Protein AF-A0A959RMY3-F1 (afdb_monomer)

Foldseek 3Di:
DDDDDDDDDDDDDDDDDDDDPPPPPPPPPDPFFFQWAAADAQWKKKKKKWKWWWWADPNKTKIKIKIWIKMWHFHDPPPFKTKIKIFTAKIWMWMDTPPDTATEILVCLPPDPPPPPDCDDPRSLVNQLRNLRHGDIWIFMAGGLQQTPDTGDQVVSLVSSLVRSPDDDDVSVVVSVLCCLCDDPQQVNVVSCVQRNHGPRGGDDAQDKDWDWDWHGHDQTWIKIKMKGFHDDDPQKTKIKIWIKTDGPDPPWRKIKIKTKMWMAGSNNRWGQKIWMKMWIWTADPNDIIIMIMIMMMHMDID

Solvent-accessible surface area (backbone atoms only — not comparable to full-atom values): 16600 Å² total; per-residue (Å²): 135,83,89,87,87,85,87,83,88,82,81,84,88,80,79,90,75,87,78,79,82,74,84,73,80,74,76,76,77,76,72,85,45,56,41,32,41,42,75,53,78,75,36,40,36,40,39,40,40,38,39,40,37,50,36,63,58,98,87,43,51,34,38,40,40,38,37,44,30,35,36,42,32,29,78,43,70,74,91,62,39,33,37,28,42,38,32,34,70,36,47,36,38,38,36,42,46,78,94,46,78,46,80,43,31,50,88,60,64,76,85,70,61,72,98,55,101,63,95,70,52,72,66,55,52,50,46,53,47,56,40,61,46,46,72,40,62,32,38,37,30,28,35,38,33,22,44,70,80,45,78,46,57,48,69,60,52,53,49,50,39,59,65,70,63,71,60,72,69,66,71,35,50,52,54,50,49,56,47,45,56,61,60,36,66,62,39,50,48,47,59,50,31,76,72,42,41,76,31,82,58,38,72,57,52,74,70,44,66,53,75,46,75,48,70,49,60,57,93,76,35,24,43,38,46,35,40,39,33,33,67,44,75,57,92,61,32,36,35,32,39,37,41,32,41,34,40,45,74,57,80,84,46,52,41,36,31,43,37,44,32,42,35,33,30,34,56,78,34,42,44,56,41,35,35,47,32,44,36,40,36,39,36,36,56,96,93,43,80,41,72,35,45,35,41,38,37,37,41,34,47,79,106

Nearest PDB structures (foldseek):
  1lsh-assembly1_A  TM=6.094E-01  e=1.035E-07  Ichthyomyzon unicuspis
  1uyn-assembly1_X  TM=4.242E-01  e=7.210E-04  Neisseria meningitidis
  3qq2-assembly2_B  TM=3.483E-01  e=1.740E-02  Bordetella pertussis
  8jto-assembly1_A  TM=2.587E-01  e=1.648E-02  Burkholderia pseudomallei

pLDDT: mean 82.56, std 18.84, range [30.33, 98.69]

Sequence (303 aa):
MKKVLYLFMFSGICAGLMSLESCQSSKKLTAPKILKFNFENGKVYEYEINQSMNQEIMGMQTKINASTFFSLEVVENDDSLKTMRVTYSRIKMKMDVSSMHLDLDTDNPKQNADKNDDDSSPTDKLSKIMSSIKGKQFMIKVNHEGKILALTGFDKISKSISDSMKLKGEEAQQMTEEFNQQFNGESTRFQLENVLNIYPNKVVKVGDSWERNFTSTGLIQGMYHLKYTVKKFDGDNVSISQVGIFNHNEDELGINGKITGDLVISMKSGLVISEDKDLTITMETGGQTFDIKGKVTINGKEL

Secondary structure (DSSP, 8-state):
--------------PPP---------------EEE---PPTT-EEEEEEEEEEEEEETTEEEEEEEEEEEEEEEEEE-SSEEEEEEEEEEEEEEEEETTEEEEEETTS----S-SSS-TT-HHHHHHHHHHHHTT-EEEEEEETT--EEEEESTHHHHHHHHHHH---SHHHHHHHHHHHHHSSHHHHHHHHHHHHTT--SEEE-TT-EEEEEEE--SSS-EEEEEEEEEEEEETTEEEEEEEEEEEES-GGG--EEEEEEEEEEETTTTEEEEEEEEEEEEEEETTEEEEEEEEEEEEEEE-

Structure (mmCIF, N/CA/C/O backbone):
data_AF-A0A959RMY3-F1
#
_entry.id   AF-A0A959RMY3-F1
#
loop_
_atom_site.group_PDB
_atom_site.id
_atom_site.type_symbol
_atom_site.label_atom_id
_atom_site.label_alt_id
_atom_site.label_comp_id
_atom_site.label_asym_id
_atom_site.label_entity_id
_atom_site.label_seq_id
_atom_site.pdbx_PDB_ins_code
_atom_site.Cartn_x
_atom_site.Cartn_y
_atom_site.Cartn_z
_atom_site.occupancy
_atom_site.B_iso_or_equiv
_atom_site.auth_seq_id
_atom_site.auth_comp_id
_atom_site.auth_asym_id
_atom_site.auth_atom_id
_atom_site.pdbx_PDB_model_num
ATOM 1 N N . MET A 1 1 ? -33.569 -17.433 66.443 1.00 34.38 1 MET A N 1
ATOM 2 C CA . MET A 1 1 ? -34.842 -17.187 67.160 1.00 34.38 1 MET A CA 1
ATOM 3 C C . MET A 1 1 ? -35.808 -16.455 66.235 1.00 34.38 1 MET A C 1
ATOM 5 O O . MET A 1 1 ? -35.375 -15.899 65.240 1.00 34.38 1 MET A O 1
ATOM 9 N N . LYS A 1 2 ? -37.098 -16.609 66.528 1.00 34.16 2 LYS A N 1
ATOM 10 C CA . LYS A 1 2 ? -38.303 -16.494 65.690 1.00 34.16 2 LYS A CA 1
ATOM 11 C C . LYS A 1 2 ? -38.488 -15.215 64.844 1.00 34.16 2 LYS A C 1
ATOM 13 O O . LYS A 1 2 ? -38.191 -14.113 65.282 1.00 34.16 2 LYS A O 1
ATOM 18 N N . LYS A 1 3 ? -39.104 -15.443 63.673 1.00 45.03 3 LYS A N 1
ATOM 19 C CA . LYS A 1 3 ? -39.877 -14.521 62.815 1.00 45.03 3 LYS A CA 1
ATOM 20 C C . LYS A 1 3 ? -40.844 -13.646 63.624 1.00 45.03 3 LYS A C 1
ATOM 22 O O . LYS A 1 3 ? -41.456 -14.218 64.517 1.00 45.03 3 LYS A O 1
ATOM 27 N N . VAL A 1 4 ? -41.121 -12.407 63.188 1.00 43.16 4 VAL A N 1
ATOM 28 C CA . VAL A 1 4 ? -42.490 -11.849 63.046 1.00 43.16 4 VAL A CA 1
ATOM 29 C C . VAL A 1 4 ? -42.503 -10.751 61.965 1.00 43.16 4 VAL A C 1
ATOM 31 O O . VAL A 1 4 ? -41.629 -9.895 61.908 1.00 43.16 4 VAL A O 1
ATOM 34 N N . LEU A 1 5 ? -43.523 -10.847 61.117 1.00 35.97 5 LEU A N 1
ATOM 35 C CA . LEU A 1 5 ? -43.985 -9.980 60.037 1.00 35.97 5 LEU A CA 1
ATOM 36 C C . LEU A 1 5 ? -45.010 -8.981 60.607 1.00 35.97 5 LEU A C 1
ATOM 38 O O . LEU A 1 5 ? -45.909 -9.441 61.303 1.00 35.97 5 LEU A O 1
ATOM 42 N N . TYR A 1 6 ? -44.960 -7.687 60.270 1.00 37.47 6 TYR A N 1
ATOM 43 C CA . TYR A 1 6 ? -46.167 -6.846 60.258 1.00 37.47 6 TYR A CA 1
ATOM 44 C C . TYR A 1 6 ? -46.126 -5.800 59.142 1.00 37.47 6 TYR A C 1
ATOM 46 O O . TYR A 1 6 ? -45.169 -5.051 58.970 1.00 37.47 6 TYR A O 1
ATOM 54 N N . LEU A 1 7 ? -47.217 -5.827 58.387 1.00 33.78 7 LEU A N 1
ATOM 55 C CA . LEU A 1 7 ? -47.636 -4.974 57.292 1.00 33.78 7 LEU A CA 1
ATOM 56 C C . LEU A 1 7 ? -48.433 -3.806 57.892 1.00 33.78 7 LEU A C 1
ATOM 58 O O . LEU A 1 7 ? -49.346 -4.080 58.663 1.00 33.78 7 LEU A O 1
ATOM 62 N N . PHE A 1 8 ? -48.168 -2.553 57.516 1.00 34.53 8 PHE A N 1
ATOM 63 C CA . PHE A 1 8 ? -49.220 -1.532 57.451 1.00 34.53 8 PHE A CA 1
ATOM 64 C C . PHE A 1 8 ? -48.911 -0.487 56.377 1.00 34.53 8 PHE A C 1
ATOM 66 O O . PHE A 1 8 ? -47.841 0.110 56.313 1.00 34.53 8 PHE A O 1
ATOM 73 N N . MET A 1 9 ? -49.908 -0.341 55.518 1.00 30.33 9 MET A N 1
ATOM 74 C CA . MET A 1 9 ? -50.092 0.625 54.451 1.00 30.33 9 MET A CA 1
ATOM 75 C C . MET A 1 9 ? -50.521 1.960 55.082 1.00 30.33 9 MET A C 1
ATOM 77 O O . MET A 1 9 ? -51.456 1.949 55.878 1.00 30.33 9 MET A O 1
ATOM 81 N N . PHE A 1 10 ? -49.910 3.092 54.722 1.00 33.53 10 PHE A N 1
ATOM 82 C CA . PHE A 1 10 ? -50.624 4.373 54.723 1.00 33.53 10 PHE A CA 1
ATOM 83 C C . PHE A 1 10 ? -50.041 5.345 53.700 1.00 33.53 10 PHE A C 1
ATOM 85 O O . PHE A 1 10 ? -48.835 5.425 53.476 1.00 33.53 10 PHE A O 1
ATOM 92 N N . SER A 1 11 ? -50.965 6.017 53.032 1.00 31.34 11 SER A N 1
ATOM 93 C CA . SER A 1 11 ? -50.778 6.841 51.856 1.00 31.34 11 SER A CA 1
ATOM 94 C C . SER A 1 11 ? -50.298 8.247 52.196 1.00 31.34 11 SER A C 1
ATOM 96 O O . SER A 1 11 ? -50.796 8.843 53.146 1.00 31.34 11 SER A O 1
ATOM 98 N N . GLY A 1 12 ? -49.526 8.817 51.273 1.00 31.59 12 GLY A N 1
ATOM 99 C CA . GLY A 1 12 ? -49.831 10.137 50.731 1.00 31.59 12 GLY A CA 1
ATOM 100 C C . GLY A 1 12 ? -49.242 11.349 51.449 1.00 31.59 12 GLY A C 1
ATOM 101 O O . GLY A 1 12 ? -49.385 11.530 52.649 1.00 31.59 12 GLY A O 1
ATOM 102 N N . ILE A 1 13 ? -48.743 12.250 50.600 1.00 35.09 13 ILE A N 1
ATOM 103 C CA . ILE A 1 13 ? -48.393 13.654 50.844 1.00 35.09 13 ILE A CA 1
ATOM 104 C C . ILE A 1 13 ? -46.942 13.863 51.298 1.00 35.09 13 ILE A C 1
ATOM 106 O O . ILE A 1 13 ? -46.648 14.076 52.468 1.00 35.09 13 ILE A O 1
ATOM 110 N N . CYS A 1 14 ? -46.036 13.919 50.317 1.00 33.66 14 CYS A N 1
ATOM 111 C CA . CYS A 1 14 ? -44.830 14.733 50.436 1.00 33.66 14 CYS A CA 1
ATOM 112 C C . CYS A 1 14 ? -44.737 15.687 49.246 1.00 33.66 14 CYS A C 1
ATOM 114 O O . CYS A 1 14 ? -44.862 15.298 48.086 1.00 33.66 14 CYS A O 1
ATOM 116 N N . ALA A 1 15 ? -44.594 16.954 49.615 1.00 37.25 15 ALA A N 1
ATOM 117 C CA . ALA A 1 15 ? -44.587 18.143 48.794 1.00 37.25 15 ALA A CA 1
ATOM 118 C C . ALA A 1 15 ? -43.443 18.180 47.770 1.00 37.25 15 ALA A C 1
ATOM 120 O O . ALA A 1 15 ? -42.422 17.507 47.912 1.00 37.25 15 ALA A O 1
ATOM 121 N N . GLY A 1 16 ? -43.652 19.006 46.743 1.00 40.66 16 GLY A N 1
ATOM 122 C CA . GLY A 1 16 ? -42.761 19.198 45.608 1.00 40.66 16 GLY A CA 1
ATOM 123 C C . GLY A 1 16 ? -41.314 19.487 45.998 1.00 40.66 16 GLY A C 1
ATOM 124 O O . GLY A 1 16 ? -41.015 20.455 46.694 1.00 40.66 16 GLY A O 1
ATOM 125 N N . LEU A 1 17 ? -40.422 18.656 45.467 1.00 39.47 17 LEU A N 1
ATOM 126 C CA . LEU A 1 17 ? -38.997 18.916 45.341 1.00 39.47 17 LEU A CA 1
ATOM 127 C C . LEU A 1 17 ? -38.741 19.370 43.903 1.00 39.47 17 LEU A C 1
ATOM 129 O O . LEU A 1 17 ? -38.972 18.626 42.953 1.00 39.47 17 LEU A O 1
ATOM 133 N N . MET A 1 18 ? -38.288 20.615 43.765 1.00 45.47 18 MET A N 1
ATOM 134 C CA . MET A 1 18 ? -37.748 21.166 42.527 1.00 45.47 18 MET A CA 1
ATOM 135 C C . MET A 1 18 ? -36.548 20.319 42.084 1.00 45.47 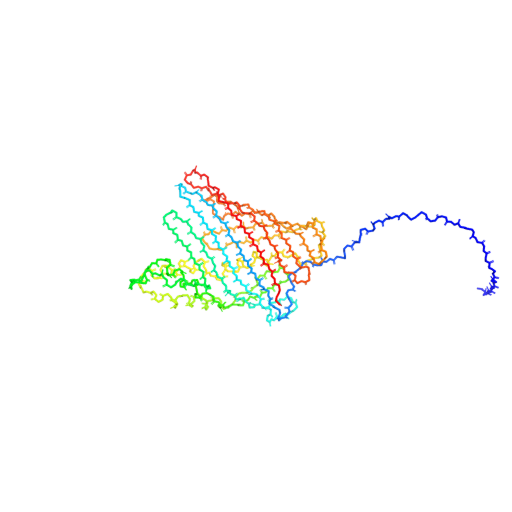18 MET A C 1
ATOM 137 O O . MET A 1 18 ? -35.494 20.352 42.718 1.00 45.47 18 MET A O 1
ATOM 141 N N . SER A 1 19 ? -36.693 19.561 41.000 1.00 36.62 19 SER A N 1
ATOM 142 C CA . SER A 1 19 ? -35.566 18.945 40.306 1.00 36.62 19 SER A CA 1
ATOM 143 C C . SER A 1 19 ? -34.946 19.975 39.364 1.00 36.62 19 SER A C 1
ATOM 145 O O . SER A 1 19 ? -35.495 20.283 38.309 1.00 36.62 19 SER A O 1
ATOM 147 N N . LEU A 1 20 ? -33.793 20.513 39.761 1.00 38.81 20 LEU A N 1
ATOM 148 C CA . LEU A 1 20 ? -32.849 21.135 38.838 1.00 38.81 20 LEU A CA 1
ATOM 149 C C . LEU A 1 20 ? -32.335 20.037 37.898 1.00 38.81 20 LEU A C 1
ATOM 151 O O . LEU A 1 20 ? -31.544 19.185 38.305 1.00 38.81 20 LEU A O 1
ATOM 155 N N . GLU A 1 21 ? -32.795 20.045 36.650 1.00 40.06 21 GLU A N 1
ATOM 156 C CA . GLU A 1 21 ? -32.199 19.253 35.576 1.00 40.06 21 GLU A CA 1
ATOM 157 C C . GLU A 1 21 ? -30.810 19.818 35.259 1.00 40.06 21 GLU A C 1
ATOM 159 O O . GLU A 1 21 ? -30.619 20.708 34.432 1.00 40.06 21 GLU A O 1
ATOM 164 N N . SER A 1 22 ? -29.807 19.302 35.967 1.00 38.00 22 SER A N 1
ATOM 165 C CA . SER A 1 22 ? -28.417 19.404 35.548 1.00 38.00 22 SER A CA 1
ATOM 166 C C . SER A 1 22 ? -28.237 18.513 34.321 1.00 38.00 22 SER A C 1
ATOM 168 O O . SER A 1 22 ? -28.113 17.292 34.431 1.00 38.00 22 SER A O 1
ATOM 170 N N . CYS A 1 23 ? -28.243 19.131 33.140 1.00 40.91 23 CYS A N 1
ATOM 171 C CA . CYS A 1 23 ? -27.789 18.533 31.889 1.00 40.91 23 CYS A CA 1
ATOM 172 C C . CYS A 1 23 ? -26.294 18.184 31.993 1.00 40.91 23 CYS A C 1
ATOM 174 O O . CYS A 1 23 ? -25.425 18.886 31.476 1.00 40.91 23 CYS A O 1
ATOM 176 N N . GLN A 1 24 ? -25.967 17.069 32.646 1.00 42.66 24 GLN A N 1
ATOM 177 C CA . GLN A 1 24 ? -24.708 16.386 32.397 1.00 42.66 24 GLN A CA 1
ATOM 178 C C . GLN A 1 24 ? -24.822 15.706 31.035 1.00 42.66 24 GLN A C 1
ATOM 180 O O . GLN A 1 24 ? -25.385 14.621 30.898 1.00 42.66 24 GLN A O 1
ATOM 185 N N . SER A 1 25 ? -24.271 16.367 30.015 1.00 42.91 25 SER A N 1
ATOM 186 C CA . SER A 1 25 ? -23.884 15.745 28.750 1.00 42.91 25 SER A CA 1
ATOM 187 C C . SER A 1 25 ? -22.966 14.559 29.061 1.00 42.91 25 SER A C 1
ATOM 189 O O . SER A 1 25 ? -21.743 14.697 29.158 1.00 42.91 25 SER A O 1
ATOM 191 N N . SER A 1 26 ? -23.556 13.380 29.237 1.00 40.06 26 SER A N 1
ATOM 192 C CA . SER A 1 26 ? -22.831 12.124 29.294 1.00 40.06 26 SER A CA 1
ATOM 193 C C . SER A 1 26 ? -22.155 11.932 27.939 1.00 40.06 26 SER A C 1
ATOM 195 O O . SER A 1 26 ? -22.785 11.596 26.938 1.00 40.06 26 SER A O 1
ATOM 197 N N . LYS A 1 27 ? -20.839 12.175 27.884 1.00 47.12 27 LYS A N 1
ATOM 198 C CA . LYS A 1 27 ? -19.998 11.617 26.824 1.00 47.12 27 LYS A CA 1
ATOM 199 C C . LYS A 1 27 ? -20.239 10.111 26.866 1.00 47.12 27 LYS A C 1
ATOM 201 O O . LYS A 1 27 ? -19.733 9.450 27.771 1.00 47.12 27 LYS A O 1
ATOM 206 N N . LYS A 1 28 ? -21.055 9.580 25.946 1.00 46.75 28 LYS A N 1
ATOM 207 C CA . LYS A 1 28 ? -21.181 8.135 25.726 1.00 46.75 28 LYS A CA 1
ATOM 208 C C . LYS A 1 28 ? -19.758 7.597 25.635 1.00 46.75 28 LYS A C 1
ATOM 210 O O . LYS A 1 28 ? -19.040 7.945 24.700 1.00 46.75 28 LYS A O 1
ATOM 215 N N . LEU A 1 29 ? -19.339 6.806 26.623 1.00 47.16 29 LEU A N 1
ATOM 216 C CA . LEU A 1 29 ? -18.118 6.030 26.493 1.00 47.16 29 LEU A CA 1
ATOM 217 C C . LEU A 1 29 ? -18.325 5.130 25.279 1.00 47.16 29 LEU A C 1
ATOM 219 O O . LEU A 1 29 ? -19.169 4.234 25.299 1.00 47.16 29 LEU A O 1
ATOM 223 N N . THR A 1 30 ? -17.599 5.414 24.204 1.00 56.72 30 THR A N 1
ATOM 224 C CA . THR A 1 30 ? -17.528 4.532 23.048 1.00 56.72 30 THR A CA 1
ATOM 225 C C . THR A 1 30 ? -17.056 3.179 23.566 1.00 56.72 30 THR A C 1
ATOM 227 O O . THR A 1 30 ? -16.007 3.102 24.210 1.00 56.72 30 THR A O 1
ATOM 230 N N . ALA A 1 31 ? -17.859 2.130 23.363 1.00 59.91 31 ALA A N 1
ATOM 231 C CA . ALA A 1 31 ? -17.493 0.780 23.773 1.00 59.91 31 ALA A CA 1
ATOM 232 C C . ALA A 1 31 ? -16.087 0.442 23.238 1.00 59.91 31 ALA A C 1
ATOM 234 O O . ALA A 1 31 ? -15.748 0.889 22.139 1.00 59.91 31 ALA A O 1
ATOM 235 N N . PRO A 1 32 ? -15.259 -0.307 23.984 1.00 65.19 32 PRO A N 1
ATOM 236 C CA . PRO A 1 32 ? -13.942 -0.711 23.507 1.00 65.19 32 PRO A CA 1
ATOM 237 C C . PRO A 1 32 ? -14.077 -1.447 22.167 1.00 65.19 32 PRO A C 1
ATOM 239 O O . PRO A 1 32 ? -14.679 -2.517 22.106 1.00 65.19 32 PRO A O 1
ATOM 242 N N . LYS A 1 33 ? -13.540 -0.862 21.088 1.00 81.12 33 LYS A N 1
ATOM 243 C CA . LYS A 1 33 ? -13.573 -1.445 19.741 1.00 81.12 33 LYS A CA 1
ATOM 244 C C . LYS A 1 33 ? -12.190 -1.999 19.394 1.00 81.12 33 LYS A C 1
ATOM 246 O O . LYS A 1 33 ? -11.183 -1.300 19.519 1.00 81.12 33 LYS A O 1
ATOM 251 N N . ILE A 1 34 ? -12.144 -3.267 18.988 1.00 93.00 34 ILE A N 1
ATOM 252 C CA . ILE A 1 34 ? -10.931 -3.897 18.459 1.00 93.00 34 ILE A CA 1
ATOM 253 C C . ILE A 1 34 ? -10.628 -3.321 17.076 1.00 93.00 34 ILE A C 1
ATOM 255 O O . ILE A 1 34 ? -11.509 -3.274 16.222 1.00 93.00 34 ILE A O 1
ATOM 259 N N . LEU A 1 35 ? -9.392 -2.877 16.861 1.00 96.50 35 LEU A N 1
ATOM 260 C CA . LEU A 1 35 ? -8.917 -2.441 15.554 1.00 96.50 35 LEU A CA 1
ATOM 261 C C . LEU A 1 35 ? -8.091 -3.569 14.932 1.00 96.50 35 LEU A C 1
ATOM 263 O O . LEU A 1 35 ? -6.984 -3.862 15.391 1.00 96.50 35 LEU A O 1
ATOM 267 N N . LYS A 1 36 ? -8.656 -4.220 13.914 1.00 95.88 36 LYS A N 1
ATOM 268 C CA . LYS A 1 36 ? -8.057 -5.357 13.206 1.00 95.88 36 LYS A CA 1
ATOM 269 C C . LYS A 1 36 ? -8.497 -5.393 11.744 1.00 95.88 36 LYS A C 1
ATOM 271 O O . LYS A 1 36 ? -9.556 -4.869 11.407 1.00 95.88 36 LYS A O 1
ATOM 276 N N . PHE A 1 37 ? -7.723 -6.087 10.920 1.00 96.38 37 PHE A N 1
ATOM 277 C CA . PHE A 1 37 ? -8.136 -6.495 9.586 1.00 96.38 37 PHE A CA 1
ATOM 278 C C . PHE A 1 37 ? -9.263 -7.538 9.687 1.00 96.38 37 PHE A C 1
ATOM 280 O O . PHE A 1 37 ? -9.101 -8.577 10.343 1.00 96.38 37 PHE A O 1
ATOM 287 N N . ASN A 1 38 ? -10.423 -7.254 9.083 1.00 94.62 38 ASN A N 1
ATOM 288 C CA . ASN A 1 38 ? -11.646 -8.033 9.296 1.00 94.62 38 ASN A CA 1
ATOM 289 C C . ASN A 1 38 ? -12.569 -8.109 8.065 1.00 94.62 38 ASN A C 1
ATOM 291 O O . ASN A 1 38 ? -13.789 -8.048 8.206 1.00 94.62 38 ASN A O 1
ATOM 295 N N . PHE A 1 39 ? -12.003 -8.232 6.863 1.00 95.50 39 PHE A N 1
ATOM 296 C CA . PHE A 1 39 ? -12.805 -8.383 5.646 1.00 95.50 39 PHE A CA 1
ATOM 297 C C . PHE A 1 39 ? -13.729 -9.601 5.731 1.00 95.50 39 PHE A C 1
ATOM 299 O O . PHE A 1 39 ? -13.329 -10.670 6.201 1.00 95.50 39 PHE A O 1
ATOM 306 N N . GLU A 1 40 ? -14.977 -9.424 5.307 1.00 93.56 40 GLU A N 1
ATOM 307 C CA . GLU A 1 40 ? -16.022 -10.439 5.419 1.00 93.56 40 GLU A CA 1
ATOM 308 C C . GLU A 1 40 ? -15.906 -11.474 4.287 1.00 93.56 40 GLU A C 1
ATOM 310 O O . GLU A 1 40 ? -15.525 -11.151 3.162 1.00 93.56 40 GLU A O 1
ATOM 315 N N . ASN A 1 41 ? -16.229 -12.738 4.581 1.00 93.56 41 ASN A N 1
ATOM 316 C CA . ASN A 1 41 ? -16.118 -13.822 3.605 1.00 93.56 41 ASN A CA 1
ATOM 317 C C . ASN A 1 41 ? -17.031 -13.584 2.390 1.00 93.56 41 ASN A C 1
ATOM 319 O O . ASN A 1 41 ? -18.193 -13.212 2.555 1.00 93.56 41 ASN A O 1
ATOM 323 N N . GLY A 1 42 ? -16.517 -13.813 1.181 1.00 94.25 42 GLY A N 1
ATOM 324 C CA . GLY A 1 42 ? -17.243 -13.592 -0.071 1.00 94.25 42 GLY A CA 1
ATOM 325 C C . GLY A 1 42 ? -17.469 -12.122 -0.442 1.00 94.25 42 GLY A C 1
ATOM 326 O O . GLY A 1 42 ? -18.058 -11.859 -1.488 1.00 94.25 42 GLY A O 1
ATOM 327 N N . LYS A 1 43 ? -17.021 -11.159 0.378 1.00 96.69 43 LYS A N 1
ATOM 328 C CA . LYS A 1 43 ? -17.074 -9.735 0.027 1.00 96.69 43 LYS A CA 1
ATOM 329 C C . LYS A 1 43 ? -15.882 -9.319 -0.821 1.00 96.69 43 LYS A C 1
ATOM 331 O O . LYS A 1 43 ? -14.800 -9.907 -0.745 1.00 96.69 43 LYS A O 1
ATOM 336 N N . VAL A 1 44 ? -16.113 -8.273 -1.611 1.00 98.06 44 VAL A N 1
ATOM 337 C CA . VAL A 1 44 ? -15.117 -7.639 -2.470 1.00 98.06 44 VAL A CA 1
ATOM 338 C C . VAL A 1 44 ? -14.882 -6.218 -1.982 1.00 98.06 44 VAL A C 1
ATOM 340 O O . VAL A 1 44 ? -15.824 -5.467 -1.737 1.00 98.06 44 VAL A O 1
ATOM 343 N N . TYR A 1 45 ? -13.614 -5.853 -1.864 1.00 98.19 45 TYR A N 1
ATOM 344 C CA . TYR A 1 45 ? -13.172 -4.525 -1.467 1.00 98.19 45 TYR A CA 1
ATOM 345 C C . TYR A 1 45 ? -12.327 -3.943 -2.591 1.00 98.19 45 TYR A C 1
ATOM 347 O O . TYR A 1 45 ? -11.346 -4.557 -3.006 1.00 98.19 45 TYR A O 1
ATOM 355 N N . GLU A 1 46 ? -12.707 -2.778 -3.100 1.00 98.12 46 GLU A N 1
ATOM 356 C CA . GLU A 1 46 ? -11.953 -2.066 -4.128 1.00 98.12 46 GLU A CA 1
ATOM 357 C C . GLU A 1 46 ? -11.101 -0.974 -3.501 1.00 98.12 46 GLU A C 1
ATOM 359 O O . GLU A 1 46 ? -11.548 -0.260 -2.601 1.00 98.12 46 GLU A O 1
ATOM 364 N N . TYR A 1 47 ? -9.893 -0.832 -4.030 1.00 98.19 47 TYR A N 1
ATOM 365 C CA . TYR A 1 47 ? -8.941 0.200 -3.675 1.00 98.19 47 TYR A CA 1
ATOM 366 C C . TYR A 1 47 ? -8.540 0.992 -4.913 1.00 98.19 47 TYR A C 1
ATOM 368 O O . TYR A 1 47 ? -8.226 0.425 -5.960 1.00 98.19 47 TYR A O 1
ATOM 376 N N . GLU A 1 48 ? -8.501 2.307 -4.754 1.00 98.00 48 GLU A N 1
ATOM 377 C CA . GLU A 1 48 ? -7.862 3.249 -5.661 1.00 98.00 48 GLU A CA 1
ATOM 378 C C . GLU A 1 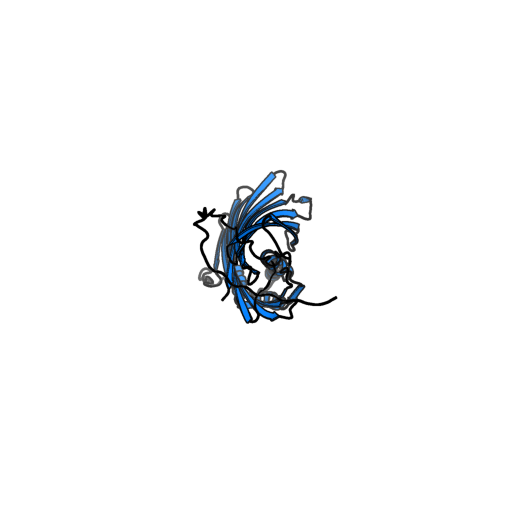48 ? -6.708 3.914 -4.915 1.00 98.00 48 GLU A C 1
ATOM 380 O O . GLU A 1 48 ? -6.920 4.562 -3.891 1.00 98.00 48 GLU A O 1
ATOM 385 N N . ILE A 1 49 ? -5.492 3.767 -5.432 1.00 97.56 49 ILE A N 1
ATOM 386 C CA . ILE A 1 49 ? -4.308 4.462 -4.928 1.00 97.56 49 ILE A CA 1
ATOM 387 C C . ILE A 1 49 ? -3.904 5.493 -5.968 1.00 97.56 49 ILE A C 1
ATOM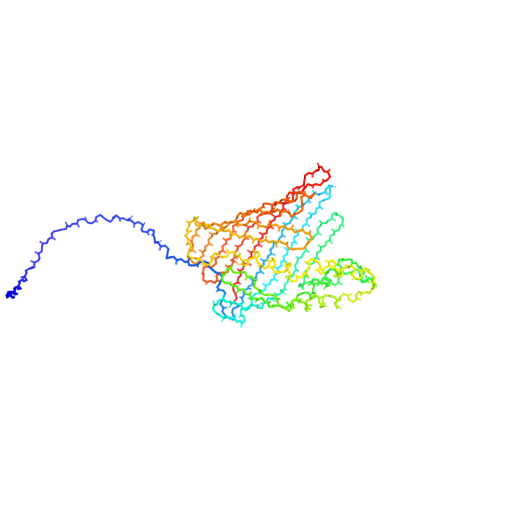 389 O O . ILE A 1 49 ? -3.549 5.123 -7.083 1.00 97.56 49 ILE A O 1
ATOM 393 N N . ASN A 1 50 ? -3.911 6.767 -5.593 1.00 97.69 50 ASN A N 1
ATOM 394 C CA . ASN A 1 50 ? -3.373 7.853 -6.398 1.00 97.69 50 ASN A CA 1
ATOM 395 C C . ASN A 1 50 ? -2.040 8.311 -5.822 1.00 97.69 50 ASN A C 1
ATOM 397 O O . ASN A 1 50 ? -1.890 8.467 -4.614 1.00 97.69 50 ASN A O 1
ATOM 401 N N . GLN A 1 51 ? -1.078 8.563 -6.695 1.00 96.06 51 GLN A N 1
ATOM 402 C CA . GLN A 1 51 ? 0.248 9.048 -6.350 1.00 96.06 51 GLN A CA 1
ATOM 403 C C . GLN A 1 51 ? 0.584 10.223 -7.259 1.00 96.06 51 GLN A C 1
ATOM 405 O O . GLN A 1 51 ? 0.389 10.151 -8.471 1.00 96.06 51 GLN A O 1
ATOM 410 N N . SER A 1 52 ? 1.094 11.302 -6.681 1.00 96.06 52 SER A N 1
ATOM 411 C CA . SER A 1 52 ? 1.620 12.454 -7.404 1.00 96.06 52 SER A CA 1
ATOM 412 C C . SER A 1 52 ? 3.011 12.760 -6.879 1.00 96.06 52 SER A C 1
ATOM 414 O O . SER A 1 52 ? 3.216 12.793 -5.669 1.00 96.06 52 SER A O 1
ATOM 416 N N . MET A 1 53 ? 3.964 12.981 -7.770 1.00 93.81 53 MET A N 1
ATOM 417 C CA . MET A 1 53 ? 5.336 13.324 -7.429 1.00 93.81 53 MET A CA 1
ATOM 418 C C . MET A 1 53 ? 5.811 14.426 -8.363 1.00 93.81 53 MET A C 1
ATOM 420 O O . MET A 1 53 ? 5.626 14.337 -9.577 1.00 93.81 53 MET A O 1
ATOM 424 N N . ASN A 1 54 ? 6.429 15.453 -7.789 1.00 87.31 54 ASN A N 1
ATOM 425 C CA . ASN A 1 54 ? 7.159 16.464 -8.543 1.00 87.31 54 ASN A CA 1
ATOM 426 C C . ASN A 1 54 ? 8.587 16.493 -8.004 1.00 87.31 54 ASN A C 1
ATOM 428 O O . ASN A 1 54 ? 8.788 16.608 -6.793 1.00 87.31 54 ASN A O 1
ATOM 432 N N . GLN A 1 55 ? 9.563 16.393 -8.897 1.00 86.12 55 GLN A N 1
ATOM 433 C CA . GLN A 1 55 ? 10.976 16.467 -8.549 1.00 86.12 55 GLN A CA 1
ATOM 434 C C . GLN A 1 55 ? 11.736 17.308 -9.568 1.00 86.12 55 GLN A C 1
ATOM 436 O O . GLN A 1 55 ? 11.383 17.344 -10.747 1.00 86.12 55 GLN A O 1
ATOM 441 N N . GLU A 1 56 ? 12.797 17.955 -9.103 1.00 83.62 56 GLU A N 1
ATOM 442 C CA . GLU A 1 56 ? 13.777 18.632 -9.941 1.00 83.62 56 GLU A CA 1
ATOM 443 C C . GLU A 1 56 ? 15.160 18.129 -9.538 1.00 83.62 56 GLU A C 1
ATOM 445 O O . GLU A 1 56 ? 15.608 18.349 -8.415 1.00 83.62 56 GLU A O 1
ATOM 450 N N . ILE A 1 57 ? 15.816 17.407 -10.443 1.00 81.81 57 ILE A N 1
ATOM 451 C CA . ILE A 1 57 ? 17.151 16.847 -10.217 1.00 81.81 57 ILE A CA 1
ATOM 452 C C . ILE A 1 57 ? 18.037 17.351 -11.350 1.00 81.81 57 ILE A C 1
ATOM 454 O O . ILE A 1 57 ? 17.715 17.157 -12.519 1.00 81.81 57 ILE A O 1
ATOM 458 N N . MET A 1 58 ? 19.132 18.041 -11.014 1.00 81.25 58 MET A N 1
ATOM 459 C CA . MET A 1 58 ? 20.077 18.618 -11.988 1.00 81.25 58 MET A CA 1
ATOM 460 C C . MET A 1 58 ? 19.406 19.484 -13.082 1.00 81.25 58 MET A C 1
ATOM 462 O O . MET A 1 58 ? 19.793 19.439 -14.247 1.00 81.25 58 MET A O 1
ATOM 466 N N . GLY A 1 59 ? 18.371 20.256 -12.721 1.00 80.88 59 GLY A N 1
ATOM 467 C CA . GLY A 1 59 ? 17.609 21.107 -13.649 1.00 80.88 59 GLY A CA 1
ATOM 468 C C . GLY A 1 59 ? 16.598 20.361 -14.531 1.00 80.88 59 GLY A C 1
ATOM 469 O O . GLY A 1 59 ? 15.900 20.986 -15.329 1.00 80.88 59 GLY A O 1
ATOM 470 N N . MET A 1 60 ? 16.482 19.037 -14.387 1.00 85.06 60 MET A N 1
ATOM 471 C CA . MET A 1 60 ? 15.463 18.237 -15.057 1.00 85.06 60 MET A CA 1
ATOM 472 C C . MET A 1 60 ? 14.222 18.129 -14.172 1.00 85.06 60 MET A C 1
ATOM 474 O O . MET A 1 60 ? 14.234 17.458 -13.138 1.00 85.06 60 MET A O 1
ATOM 478 N N . GLN A 1 61 ? 13.136 18.778 -14.592 1.00 86.44 61 GLN A N 1
ATOM 479 C CA . GLN A 1 61 ? 11.840 18.633 -13.936 1.00 86.44 61 GLN A CA 1
ATOM 480 C C . GLN A 1 61 ? 11.161 17.340 -14.380 1.00 86.44 61 GLN A C 1
ATOM 482 O O . GLN A 1 61 ? 11.059 17.042 -15.572 1.00 86.44 61 GLN A O 1
ATOM 487 N N . THR A 1 62 ? 10.692 16.576 -13.398 1.00 90.06 62 THR A N 1
ATOM 488 C CA . THR A 1 62 ? 9.905 15.363 -13.597 1.00 90.06 62 THR A CA 1
ATOM 489 C C . THR A 1 62 ? 8.616 15.458 -12.798 1.00 90.06 62 THR A C 1
ATOM 491 O O . THR A 1 62 ? 8.638 15.670 -11.583 1.00 90.06 62 THR A O 1
ATOM 494 N N . LYS A 1 63 ? 7.489 15.259 -13.478 1.00 92.25 63 LYS A N 1
ATOM 495 C CA . LYS A 1 63 ? 6.166 15.171 -12.865 1.00 92.25 63 LYS A CA 1
ATOM 496 C C . LYS A 1 63 ? 5.560 13.812 -13.159 1.00 92.25 63 LYS A C 1
ATOM 498 O O . LYS A 1 63 ? 5.444 13.423 -14.314 1.00 92.25 63 LYS A O 1
ATOM 503 N N . ILE A 1 64 ? 5.142 13.105 -12.116 1.00 93.00 64 ILE A N 1
ATOM 504 C CA . ILE A 1 64 ? 4.547 11.771 -12.215 1.00 93.00 64 ILE A CA 1
ATOM 505 C C . ILE A 1 64 ? 3.199 11.801 -11.507 1.00 93.00 64 ILE A C 1
ATOM 507 O O . ILE A 1 64 ? 3.099 12.243 -10.367 1.00 93.00 64 ILE A O 1
ATOM 511 N N . ASN A 1 65 ? 2.155 11.330 -12.179 1.00 96.00 65 ASN A N 1
ATOM 512 C CA . ASN A 1 65 ? 0.852 11.064 -11.587 1.00 96.00 65 ASN A CA 1
ATOM 513 C C . ASN A 1 65 ? 0.447 9.641 -11.955 1.00 96.00 65 ASN A C 1
ATOM 515 O O . ASN A 1 65 ? 0.281 9.343 -13.135 1.00 96.00 65 ASN A O 1
ATOM 519 N N . ALA A 1 66 ? 0.286 8.775 -10.965 1.00 95.06 66 ALA A N 1
ATOM 520 C CA . ALA A 1 66 ? -0.097 7.386 -11.162 1.00 95.06 66 ALA A CA 1
ATOM 521 C C . ALA A 1 66 ? -1.361 7.065 -10.363 1.00 95.06 66 ALA A C 1
ATOM 523 O O . ALA A 1 66 ? -1.528 7.542 -9.242 1.00 95.06 66 ALA A O 1
ATOM 524 N N . SER A 1 67 ? -2.237 6.248 -10.938 1.00 96.62 67 SER A N 1
ATOM 525 C CA . SER A 1 67 ? -3.419 5.716 -10.265 1.00 96.62 67 SER A CA 1
ATOM 526 C C . SER A 1 67 ? -3.485 4.211 -10.485 1.00 96.62 67 SER A C 1
ATOM 528 O O . SER A 1 67 ? -3.526 3.758 -11.630 1.00 96.62 67 SER A O 1
ATOM 530 N N . THR A 1 68 ? -3.546 3.441 -9.406 1.00 95.38 68 THR A N 1
ATOM 531 C CA . THR A 1 68 ? -3.679 1.981 -9.454 1.00 95.38 68 THR A CA 1
ATOM 532 C C . THR A 1 68 ? -4.983 1.568 -8.800 1.00 95.38 68 THR A C 1
ATOM 534 O O . THR A 1 68 ? -5.273 1.963 -7.672 1.00 95.38 68 THR A O 1
ATOM 537 N N . PHE A 1 69 ? -5.748 0.743 -9.507 1.00 97.31 69 PHE A N 1
ATOM 538 C CA . PHE A 1 69 ? -7.020 0.204 -9.058 1.00 97.31 69 PHE A CA 1
ATOM 539 C C . PHE A 1 69 ? -6.897 -1.310 -8.921 1.00 97.31 69 PHE A C 1
ATOM 541 O O . PHE A 1 69 ? -6.477 -2.001 -9.858 1.00 97.31 69 PHE A O 1
ATOM 548 N N . PHE A 1 70 ? -7.266 -1.833 -7.758 1.00 96.88 70 PHE A N 1
ATOM 549 C CA . PHE A 1 70 ? -7.302 -3.270 -7.520 1.00 96.88 70 PHE A CA 1
ATOM 550 C C . PHE A 1 70 ? -8.455 -3.652 -6.600 1.00 96.88 70 PHE A C 1
ATOM 552 O O . PHE A 1 70 ? -8.967 -2.831 -5.839 1.00 96.88 70 PHE A O 1
ATOM 559 N N . SER A 1 71 ? -8.860 -4.914 -6.673 1.00 98.00 71 SER A N 1
ATOM 560 C CA . SER A 1 71 ? -9.863 -5.493 -5.788 1.00 98.00 71 SER A CA 1
ATOM 561 C C . SER A 1 71 ? -9.290 -6.640 -4.967 1.00 98.00 71 SER A C 1
ATOM 563 O O . SER A 1 71 ? -8.369 -7.339 -5.396 1.00 98.00 71 SER A O 1
ATOM 565 N N . LEU A 1 72 ? -9.850 -6.809 -3.774 1.00 98.00 72 LEU A N 1
ATOM 566 C CA . LEU A 1 72 ? -9.566 -7.875 -2.826 1.00 98.00 72 LEU A CA 1
ATOM 567 C C . LEU A 1 72 ? -10.866 -8.629 -2.556 1.00 98.00 72 LEU A C 1
ATOM 569 O O . LEU A 1 72 ? -11.796 -8.071 -1.978 1.00 98.00 72 LEU A O 1
ATOM 573 N N . GLU A 1 73 ? -10.933 -9.888 -2.966 1.00 98.12 73 GLU A N 1
ATOM 574 C CA . GLU A 1 73 ? -12.065 -10.778 -2.693 1.00 98.12 73 GLU A CA 1
ATOM 575 C C . GLU A 1 73 ? -11.659 -11.812 -1.645 1.00 98.12 73 GLU A C 1
ATOM 577 O O . GLU A 1 73 ? -10.667 -12.520 -1.832 1.00 98.12 73 GLU A O 1
ATOM 582 N N . VAL A 1 74 ? -12.423 -11.932 -0.558 1.00 97.06 74 VAL A N 1
ATOM 583 C CA . VAL A 1 74 ? -12.184 -12.972 0.454 1.00 97.06 74 VAL A CA 1
ATOM 584 C C . VAL A 1 74 ? -12.742 -14.298 -0.048 1.00 97.06 74 VAL A C 1
ATOM 586 O O . VAL A 1 74 ? -13.958 -14.475 -0.109 1.00 97.06 74 VAL A O 1
ATOM 589 N N . VAL A 1 75 ? -11.854 -15.231 -0.394 1.00 97.00 75 VAL A N 1
ATOM 590 C CA . VAL A 1 75 ? -12.241 -16.547 -0.933 1.00 97.00 75 VAL A CA 1
ATOM 591 C C . VAL A 1 75 ? -12.296 -17.635 0.136 1.00 97.00 75 VAL A C 1
ATOM 593 O O . VAL A 1 75 ? -12.962 -18.649 -0.050 1.00 97.00 75 VAL A O 1
ATOM 596 N N . GLU A 1 76 ? -11.575 -17.442 1.239 1.00 94.25 76 GLU A N 1
ATOM 597 C CA . GLU A 1 76 ? -11.512 -18.372 2.361 1.00 94.25 76 GLU A CA 1
ATOM 598 C C . GLU A 1 76 ? -11.198 -17.602 3.646 1.00 94.25 76 GLU A C 1
ATOM 600 O O . GLU A 1 76 ? -10.442 -16.624 3.636 1.00 94.25 76 GLU A O 1
ATOM 605 N N . ASN A 1 77 ? -11.752 -18.068 4.762 1.00 90.25 77 ASN A N 1
ATOM 606 C CA . ASN A 1 77 ? -11.546 -17.494 6.082 1.00 90.25 77 ASN A CA 1
ATOM 607 C C . ASN A 1 77 ? -11.406 -18.627 7.108 1.00 90.25 77 ASN A C 1
ATOM 609 O O . ASN A 1 77 ? -12.386 -19.318 7.375 1.00 90.25 77 ASN A O 1
ATOM 613 N N . ASP A 1 78 ? -10.213 -18.799 7.681 1.00 83.88 78 ASP A N 1
ATOM 614 C CA . ASP A 1 78 ? -9.909 -19.833 8.688 1.00 83.88 78 ASP A CA 1
ATOM 615 C C . ASP A 1 78 ? -9.913 -19.284 10.132 1.00 83.88 78 ASP A C 1
ATOM 617 O O . ASP A 1 78 ? -9.173 -19.736 11.003 1.00 83.88 78 ASP A O 1
ATOM 621 N N . ASP A 1 79 ? -10.765 -18.283 10.381 1.00 76.50 79 ASP A N 1
ATOM 622 C CA . ASP A 1 79 ? -10.834 -17.417 11.568 1.00 76.50 79 ASP A CA 1
ATOM 623 C C . ASP A 1 79 ? -9.573 -16.579 11.822 1.00 76.50 79 ASP A C 1
ATOM 625 O O . ASP A 1 79 ? -9.706 -15.383 12.078 1.00 76.50 79 ASP A O 1
ATOM 629 N N . SER A 1 80 ? -8.373 -17.150 11.698 1.00 84.88 80 SER A N 1
ATOM 630 C CA . SER A 1 80 ? -7.083 -16.504 11.984 1.00 84.88 80 SER A CA 1
ATOM 631 C C . SER A 1 80 ? -6.419 -15.853 10.764 1.00 84.88 80 SER A C 1
ATOM 633 O O . SER A 1 80 ? -5.730 -14.833 10.882 1.00 84.88 80 SER A O 1
ATOM 635 N N . LEU A 1 81 ? -6.654 -16.427 9.588 1.00 94.25 81 LEU A N 1
ATOM 636 C CA . LEU A 1 81 ? -6.116 -16.054 8.294 1.00 94.25 81 LEU A CA 1
ATOM 637 C C . LEU A 1 81 ? -7.245 -15.947 7.276 1.00 94.25 81 LEU A C 1
ATOM 639 O O . LEU A 1 81 ? -8.263 -16.641 7.314 1.00 94.25 81 LEU A O 1
ATOM 643 N N . LYS A 1 82 ? -7.035 -15.050 6.322 1.00 95.69 82 LYS A N 1
ATOM 644 C CA . LYS A 1 82 ? -7.903 -14.855 5.168 1.00 95.69 82 LYS A CA 1
ATOM 645 C C . LYS A 1 82 ? -7.104 -15.124 3.916 1.00 95.69 82 LYS A C 1
ATOM 647 O O . LYS A 1 82 ? -6.056 -14.508 3.713 1.00 95.69 82 LYS A O 1
ATOM 652 N N . THR A 1 83 ? -7.610 -16.016 3.076 1.00 97.56 83 THR A N 1
ATOM 653 C CA . THR A 1 83 ? -7.116 -16.153 1.710 1.00 97.56 83 THR A CA 1
ATOM 654 C C . THR A 1 83 ? -7.909 -15.180 0.849 1.00 97.56 83 THR A C 1
ATOM 656 O O . THR A 1 83 ? -9.140 -15.229 0.815 1.00 97.56 83 THR A O 1
ATOM 659 N N . MET A 1 84 ? -7.211 -14.283 0.158 1.00 97.69 84 MET A N 1
ATOM 660 C CA . MET A 1 84 ? -7.833 -13.277 -0.696 1.00 97.69 84 MET A CA 1
ATOM 661 C C . MET A 1 84 ? -7.301 -13.356 -2.115 1.00 97.69 84 MET A C 1
ATOM 663 O O . MET A 1 84 ? -6.102 -13.541 -2.331 1.00 97.69 84 MET A O 1
ATOM 667 N N . ARG A 1 85 ? -8.205 -13.196 -3.078 1.00 98.12 85 ARG A N 1
ATOM 668 C CA . ARG A 1 85 ? -7.873 -13.017 -4.487 1.00 98.12 85 ARG A CA 1
ATOM 669 C C . ARG A 1 85 ? -7.679 -11.532 -4.749 1.00 98.12 85 ARG A C 1
ATOM 671 O O . ARG A 1 85 ? -8.587 -10.741 -4.510 1.00 98.12 85 ARG A O 1
ATOM 678 N N . VAL A 1 86 ? -6.504 -11.174 -5.249 1.00 97.69 86 VAL A N 1
ATOM 679 C CA . VAL A 1 86 ? -6.185 -9.814 -5.686 1.00 97.69 86 VAL A CA 1
ATOM 680 C C . VAL A 1 86 ? -6.367 -9.737 -7.195 1.00 97.69 86 VAL A C 1
ATOM 682 O O . VAL A 1 86 ? -5.868 -10.611 -7.902 1.00 97.69 86 VAL A O 1
ATOM 685 N N . THR A 1 87 ? -7.054 -8.708 -7.693 1.00 96.75 87 THR A N 1
ATOM 686 C CA . THR A 1 87 ? -7.203 -8.451 -9.136 1.00 96.75 87 THR A CA 1
ATOM 687 C C . THR A 1 87 ? -6.851 -7.003 -9.451 1.00 96.75 87 THR A C 1
ATOM 689 O O . THR A 1 87 ? -7.471 -6.100 -8.898 1.00 96.75 87 THR A O 1
ATOM 692 N N . TYR A 1 88 ? -5.915 -6.758 -10.371 1.00 94.12 88 TYR A N 1
ATOM 693 C CA . TYR A 1 88 ? -5.679 -5.407 -10.897 1.00 94.12 88 TYR A CA 1
ATOM 694 C C . TYR A 1 88 ? -6.751 -5.054 -11.928 1.00 94.12 88 TYR A C 1
ATOM 696 O O . TYR A 1 88 ? -6.875 -5.732 -12.947 1.00 94.12 88 TYR A O 1
ATOM 704 N N . SER A 1 89 ? -7.531 -4.003 -11.689 1.00 95.31 89 SER A N 1
ATOM 705 C CA . SER A 1 89 ? -8.629 -3.607 -12.580 1.00 95.31 89 SER A CA 1
ATOM 706 C C . SER A 1 89 ? -8.218 -2.521 -13.571 1.00 95.31 89 SER A C 1
ATOM 708 O O . SER A 1 89 ? -8.632 -2.575 -14.730 1.00 95.31 89 SER A O 1
ATOM 710 N N . ARG A 1 90 ? -7.374 -1.571 -13.148 1.00 95.44 90 ARG A N 1
ATOM 711 C CA . ARG A 1 90 ? -6.874 -0.484 -13.999 1.00 95.44 90 ARG A CA 1
ATOM 712 C C . ARG A 1 90 ? -5.564 0.094 -13.472 1.00 95.44 90 ARG A C 1
ATOM 714 O O . ARG A 1 90 ? -5.375 0.218 -12.266 1.00 95.44 90 ARG A O 1
ATOM 721 N N . ILE A 1 91 ? -4.693 0.511 -14.381 1.00 93.69 91 ILE A N 1
ATOM 722 C CA . ILE A 1 91 ? -3.491 1.293 -14.094 1.00 93.69 91 ILE A CA 1
ATOM 723 C C . ILE A 1 91 ? -3.512 2.524 -15.000 1.00 93.69 91 ILE A C 1
ATOM 725 O O . ILE A 1 91 ? -3.756 2.415 -16.204 1.00 93.69 91 ILE A O 1
ATOM 729 N N . LYS A 1 92 ? -3.273 3.698 -14.418 1.00 94.75 92 LYS A N 1
ATOM 730 C CA . LYS A 1 92 ? -3.126 4.972 -15.125 1.00 94.75 92 LYS A CA 1
ATOM 731 C C . LYS A 1 92 ? -1.801 5.599 -14.742 1.00 94.75 92 LYS A C 1
ATOM 733 O O . LYS A 1 92 ? -1.446 5.595 -13.568 1.00 94.75 92 LYS A O 1
ATOM 738 N N . MET A 1 93 ? -1.104 6.187 -15.702 1.00 93.00 93 MET A N 1
ATOM 739 C CA . MET A 1 93 ? 0.137 6.900 -15.436 1.00 93.00 93 MET A CA 1
ATOM 740 C C . MET A 1 93 ? 0.311 8.050 -16.415 1.00 93.00 93 MET A C 1
ATOM 742 O O . MET A 1 93 ? 0.234 7.858 -17.623 1.00 93.00 93 MET A O 1
ATOM 746 N N . LYS A 1 94 ? 0.573 9.239 -15.882 1.00 92.25 94 LYS A N 1
ATOM 747 C CA . LYS A 1 94 ? 1.016 10.414 -16.623 1.00 92.25 94 LYS A CA 1
ATOM 748 C C . LYS A 1 94 ? 2.385 10.811 -16.114 1.00 92.25 94 LYS A C 1
ATOM 750 O O . LYS A 1 94 ? 2.535 11.047 -14.917 1.00 92.25 94 LYS A O 1
ATOM 755 N N . MET A 1 95 ? 3.360 10.862 -17.001 1.00 90.56 95 MET A N 1
ATOM 756 C CA . MET A 1 95 ? 4.732 11.206 -16.667 1.00 90.56 95 MET A CA 1
ATOM 757 C C . MET A 1 95 ? 5.253 12.221 -17.677 1.00 90.56 95 MET A C 1
ATOM 759 O O . MET A 1 95 ? 5.233 11.970 -18.877 1.00 90.56 95 MET A O 1
ATOM 763 N N . ASP A 1 96 ? 5.735 13.345 -17.163 1.00 88.56 96 ASP A N 1
ATOM 764 C CA . ASP A 1 96 ? 6.410 14.390 -17.920 1.00 88.56 96 ASP A CA 1
ATOM 765 C C . ASP A 1 96 ? 7.862 14.433 -17.439 1.00 88.56 96 ASP A C 1
ATOM 767 O O . ASP A 1 96 ? 8.111 14.752 -16.275 1.00 88.56 96 ASP A O 1
ATOM 771 N N . VAL A 1 97 ? 8.810 14.073 -18.307 1.00 86.31 97 VAL A N 1
ATOM 772 C CA . VAL A 1 97 ? 10.256 14.101 -18.028 1.00 86.31 97 VAL A CA 1
ATOM 773 C C . VAL A 1 97 ? 10.940 14.824 -19.179 1.00 86.31 97 VAL A C 1
ATOM 775 O O . VAL A 1 97 ? 11.109 14.266 -20.263 1.00 86.31 97 VAL A O 1
ATOM 778 N N . SER A 1 98 ? 11.360 16.069 -18.955 1.00 83.25 98 SER A N 1
ATOM 779 C CA . SER A 1 98 ? 12.009 16.890 -19.985 1.00 83.25 98 SER A CA 1
ATOM 780 C C . SER A 1 98 ? 11.160 16.982 -21.275 1.00 83.25 98 SER A C 1
ATOM 782 O O . SER A 1 98 ? 10.083 17.570 -21.241 1.00 83.25 98 SER A O 1
ATOM 784 N N . SER A 1 99 ? 11.596 16.408 -22.405 1.00 77.62 99 SER A N 1
ATOM 785 C CA . SER A 1 99 ? 10.839 16.376 -23.672 1.00 77.62 99 SER A CA 1
ATOM 786 C C . SER A 1 99 ? 9.96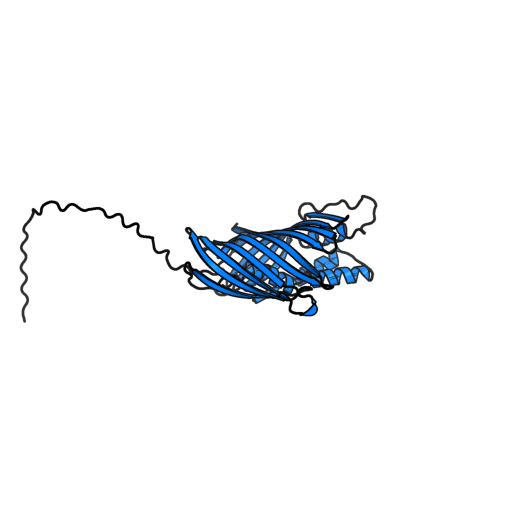5 15.127 -23.857 1.00 77.62 99 SER A C 1
ATOM 788 O O . SER A 1 99 ? 9.329 14.976 -24.899 1.00 77.62 99 SER A O 1
ATOM 790 N N . MET A 1 100 ? 9.974 14.197 -22.899 1.00 80.06 100 MET A N 1
ATOM 791 C CA . MET A 1 100 ? 9.212 12.954 -22.960 1.00 80.06 100 MET A CA 1
ATOM 792 C C . MET A 1 100 ? 7.892 13.104 -22.205 1.00 80.06 100 MET A C 1
ATOM 794 O O . MET A 1 100 ? 7.876 13.433 -21.018 1.00 80.06 100 MET A O 1
ATOM 798 N N . HIS A 1 101 ? 6.795 12.795 -22.896 1.00 84.81 101 HIS A N 1
ATOM 799 C CA . HIS A 1 101 ? 5.448 12.765 -22.337 1.00 84.81 101 HIS A CA 1
ATOM 800 C C . HIS A 1 101 ? 4.879 11.356 -22.463 1.00 84.81 101 HIS A C 1
ATOM 802 O O . HIS A 1 101 ? 4.702 10.840 -23.567 1.00 84.81 101 HIS A O 1
ATOM 808 N N . LEU A 1 102 ? 4.563 10.741 -21.331 1.00 85.94 102 LEU A N 1
ATOM 809 C CA . LEU A 1 102 ? 3.896 9.452 -21.260 1.00 85.94 102 LEU A CA 1
ATOM 810 C C . LEU A 1 102 ? 2.506 9.642 -20.660 1.00 85.94 102 LEU A C 1
ATOM 812 O O . LEU A 1 102 ? 2.342 10.277 -19.622 1.00 85.94 102 LEU A O 1
ATOM 816 N N . ASP A 1 103 ? 1.506 9.047 -21.299 1.00 88.69 103 ASP A N 1
ATOM 817 C CA . ASP A 1 103 ? 0.127 9.033 -20.818 1.00 88.69 103 ASP A CA 1
ATOM 818 C C . ASP A 1 103 ? -0.496 7.680 -21.160 1.00 88.69 103 ASP A C 1
ATOM 820 O O . ASP A 1 103 ? -0.822 7.401 -22.319 1.00 88.69 103 ASP A O 1
ATOM 824 N N . LEU A 1 104 ? -0.574 6.844 -20.127 1.00 89.88 104 LEU A N 1
ATOM 825 C CA . LEU A 1 104 ? -0.943 5.438 -20.142 1.00 89.88 104 LEU A CA 1
ATOM 826 C C . LEU A 1 104 ? -2.235 5.237 -19.354 1.00 89.88 104 LEU A C 1
ATOM 828 O O . LEU A 1 104 ? -2.387 5.736 -18.238 1.00 89.88 104 LEU A O 1
ATOM 832 N N . ASP A 1 105 ? -3.138 4.441 -19.918 1.00 92.25 105 ASP A N 1
ATOM 833 C CA . ASP A 1 105 ? -4.368 4.013 -19.264 1.00 92.25 105 ASP A CA 1
ATOM 834 C C . ASP A 1 105 ? -4.759 2.617 -19.755 1.00 92.25 105 ASP A C 1
ATOM 836 O O . ASP A 1 105 ? -5.039 2.431 -20.935 1.00 92.25 105 ASP A O 1
ATOM 840 N N . THR A 1 106 ? -4.806 1.623 -18.872 1.00 91.88 106 THR A N 1
ATOM 841 C CA . THR A 1 106 ? -5.151 0.243 -19.266 1.00 91.88 106 THR A CA 1
ATOM 842 C C . THR A 1 106 ? -6.637 0.050 -19.606 1.00 91.88 106 THR A C 1
ATOM 844 O O . THR A 1 106 ? -7.024 -1.011 -20.099 1.00 91.88 106 THR A O 1
ATOM 847 N N . ASP A 1 107 ? -7.505 1.026 -19.312 1.00 91.75 107 ASP A N 1
ATOM 848 C CA . ASP A 1 107 ? -8.895 1.035 -19.801 1.00 91.75 107 ASP A CA 1
ATOM 849 C C . ASP A 1 107 ? -9.005 1.606 -21.212 1.00 91.75 107 ASP A C 1
ATOM 851 O O . ASP A 1 107 ? -9.911 1.236 -21.955 1.00 91.75 107 ASP A O 1
ATOM 855 N N . ASN A 1 108 ? -8.077 2.483 -21.580 1.00 86.44 108 ASN A N 1
ATOM 856 C CA . ASN A 1 108 ? -7.985 3.073 -22.904 1.00 86.44 108 ASN A CA 1
ATOM 857 C C . ASN A 1 108 ? -6.554 2.904 -23.427 1.00 86.44 108 ASN A C 1
ATOM 859 O O . ASN A 1 108 ? -5.838 3.904 -23.560 1.00 86.44 108 ASN A O 1
ATOM 863 N N . PRO A 1 109 ? -6.108 1.652 -23.658 1.00 74.38 109 PRO A N 1
ATOM 864 C CA . PRO A 1 109 ? -4.766 1.409 -24.152 1.00 74.38 109 PRO A CA 1
ATOM 865 C C . PRO A 1 109 ? -4.646 2.144 -25.482 1.00 74.38 109 PRO A C 1
ATOM 867 O O . PRO A 1 109 ? -5.345 1.814 -26.443 1.00 74.38 109 PRO A O 1
ATOM 870 N N . LYS A 1 110 ? -3.822 3.198 -25.523 1.00 66.00 110 LYS A N 1
ATOM 871 C CA . LYS A 1 110 ? -3.603 3.947 -26.759 1.00 66.00 110 LYS A CA 1
ATOM 872 C C . LYS A 1 110 ? -3.125 2.948 -27.807 1.00 66.00 110 LYS A C 1
ATOM 874 O O . LYS A 1 110 ? -2.086 2.323 -27.637 1.00 66.00 110 LYS A O 1
ATOM 879 N N . GLN A 1 111 ? -3.894 2.809 -28.882 1.00 50.78 111 GLN A N 1
ATOM 880 C CA . GLN A 1 111 ? -3.515 2.035 -30.067 1.00 50.78 111 GLN A CA 1
ATOM 881 C C . GLN A 1 111 ? -2.532 2.794 -30.973 1.00 50.78 111 GLN A C 1
ATOM 883 O O . GLN A 1 111 ? -2.246 2.340 -32.073 1.00 50.78 111 GLN A O 1
ATOM 888 N N . ASN A 1 112 ? -2.039 3.953 -30.534 1.00 42.88 112 ASN A N 1
ATOM 889 C CA . ASN A 1 112 ? -1.354 4.911 -31.387 1.00 42.88 112 ASN A CA 1
ATOM 890 C C . ASN A 1 112 ? 0.104 5.090 -30.946 1.00 42.88 112 ASN A C 1
ATOM 892 O O . ASN A 1 112 ? 0.467 6.151 -30.439 1.00 42.88 112 ASN A O 1
ATOM 896 N N . ALA A 1 113 ? 0.917 4.063 -31.197 1.00 41.59 113 ALA A N 1
ATOM 897 C CA . ALA A 1 113 ? 2.160 4.322 -31.913 1.00 41.59 113 ALA A CA 1
ATOM 898 C C . ALA A 1 113 ? 1.759 4.971 -33.244 1.00 41.59 113 ALA A C 1
ATOM 900 O O . ALA A 1 113 ? 0.697 4.637 -33.784 1.00 41.59 113 ALA A O 1
ATOM 901 N N . ASP A 1 114 ? 2.539 5.902 -33.774 1.00 42.06 114 ASP A N 1
ATOM 902 C CA . ASP A 1 114 ? 2.344 6.361 -35.146 1.00 42.06 114 ASP A CA 1
ATOM 903 C C . ASP A 1 114 ? 2.028 5.174 -36.070 1.00 42.06 114 ASP A C 1
ATOM 905 O O . ASP A 1 114 ? 2.644 4.117 -35.967 1.00 42.06 114 ASP A O 1
ATOM 909 N N . LYS A 1 115 ? 1.042 5.326 -36.963 1.00 41.88 115 LYS A N 1
ATOM 910 C CA . LYS A 1 115 ? 0.643 4.316 -37.964 1.00 41.88 115 LYS A CA 1
ATOM 911 C C . LYS A 1 115 ? 1.708 4.120 -39.057 1.00 41.88 115 LYS A C 1
ATOM 913 O O . LYS A 1 115 ? 1.380 3.997 -40.233 1.00 41.88 115 LYS A O 1
ATOM 918 N N . ASN A 1 116 ? 2.971 4.127 -38.667 1.00 45.22 116 ASN A N 1
ATOM 919 C CA . ASN A 1 116 ? 4.081 3.586 -39.414 1.00 45.22 116 ASN A CA 1
ATOM 920 C C . ASN A 1 116 ? 4.451 2.312 -38.654 1.00 45.22 116 ASN A C 1
ATOM 922 O O . ASN A 1 116 ? 4.721 2.404 -37.465 1.00 45.22 116 ASN A O 1
ATOM 926 N N . ASP A 1 117 ? 4.375 1.154 -39.310 1.00 42.06 117 ASP A N 1
ATOM 927 C CA . ASP A 1 117 ? 4.578 -0.211 -38.788 1.00 42.06 117 ASP A CA 1
ATOM 928 C C . ASP A 1 117 ? 5.955 -0.460 -38.115 1.00 42.06 117 ASP A C 1
ATOM 930 O O . ASP A 1 117 ? 6.681 -1.385 -38.478 1.00 42.06 117 ASP A O 1
ATOM 934 N N . ASP A 1 118 ? 6.339 0.339 -37.124 1.00 47.31 118 ASP A N 1
ATOM 935 C CA . ASP A 1 118 ? 7.482 0.090 -36.262 1.00 47.31 118 ASP A CA 1
ATOM 936 C C . ASP A 1 118 ? 7.008 0.116 -34.810 1.00 47.31 118 ASP A C 1
ATOM 938 O O . ASP A 1 118 ? 6.859 1.148 -34.161 1.00 47.31 118 ASP A O 1
ATOM 942 N N . ASP A 1 119 ? 6.711 -1.081 -34.321 1.00 49.88 119 ASP A N 1
ATOM 943 C CA . ASP A 1 119 ? 6.173 -1.412 -33.003 1.00 49.88 119 ASP A CA 1
ATOM 944 C C . ASP A 1 119 ? 7.222 -1.195 -31.874 1.00 49.88 119 ASP A C 1
ATOM 946 O O . ASP A 1 119 ? 7.311 -1.970 -30.917 1.00 49.88 119 ASP A O 1
ATOM 950 N N . SER A 1 120 ? 8.089 -0.184 -32.024 1.00 56.53 120 SER A N 1
ATOM 951 C CA . SER A 1 120 ? 9.423 -0.098 -31.419 1.00 56.53 120 SER A CA 1
ATOM 952 C C . SER A 1 120 ? 9.564 0.939 -30.303 1.00 56.53 120 SER A C 1
ATOM 954 O O . SER A 1 120 ? 10.526 0.850 -29.529 1.00 56.53 120 SER A O 1
ATOM 956 N N . SER A 1 121 ? 8.624 1.882 -30.152 1.00 67.25 121 SER A N 1
ATOM 957 C CA . SER A 1 121 ? 8.774 2.948 -29.158 1.00 67.25 121 SER A CA 1
ATOM 958 C C . SER A 1 121 ? 8.712 2.394 -27.715 1.00 67.25 121 SER A C 1
ATOM 960 O O . SER A 1 121 ? 7.855 1.556 -27.397 1.00 67.25 121 SER A O 1
ATOM 962 N N . PRO A 1 122 ? 9.591 2.846 -26.796 1.00 67.50 122 PRO A N 1
ATOM 963 C CA . PRO A 1 122 ? 9.561 2.424 -25.392 1.00 67.50 122 PRO A CA 1
ATOM 964 C C . PRO A 1 122 ? 8.208 2.660 -24.701 1.00 67.50 122 PRO A C 1
ATOM 966 O O . PRO A 1 122 ? 7.810 1.886 -23.828 1.00 67.50 122 PRO A O 1
ATOM 969 N N . THR A 1 123 ? 7.466 3.692 -25.116 1.00 73.88 123 THR A N 1
ATOM 970 C CA . THR A 1 123 ? 6.146 4.024 -24.567 1.00 73.88 123 THR A CA 1
ATOM 971 C C . THR A 1 123 ? 5.074 3.007 -24.960 1.00 73.88 123 THR A C 1
ATOM 973 O O . THR A 1 123 ? 4.238 2.652 -24.125 1.00 73.88 123 THR A O 1
ATOM 976 N N . ASP A 1 124 ? 5.123 2.472 -26.183 1.00 75.19 124 ASP A N 1
ATOM 977 C CA . ASP A 1 124 ? 4.164 1.460 -26.645 1.00 75.19 124 ASP A CA 1
ATOM 978 C C . ASP A 1 124 ? 4.428 0.103 -25.999 1.00 75.19 124 ASP A C 1
ATOM 980 O O . ASP A 1 124 ? 3.492 -0.580 -25.568 1.00 75.19 124 ASP A O 1
ATOM 984 N N . LYS A 1 125 ? 5.709 -0.261 -25.852 1.00 76.19 125 LYS A N 1
ATOM 985 C CA . LYS A 1 125 ? 6.128 -1.454 -25.101 1.00 76.19 125 LYS A CA 1
ATOM 986 C C . LYS A 1 125 ? 5.614 -1.384 -23.657 1.00 76.19 125 LYS A C 1
ATOM 988 O O . LYS A 1 125 ? 4.954 -2.316 -23.198 1.00 76.19 125 LYS A O 1
ATOM 993 N N . LEU A 1 126 ? 5.808 -0.254 -22.972 1.00 79.00 126 LEU A N 1
ATOM 994 C CA . LEU A 1 126 ? 5.316 -0.045 -21.606 1.00 79.00 126 LEU A CA 1
ATOM 995 C C . LEU A 1 126 ? 3.781 -0.099 -21.510 1.00 79.00 126 LEU A C 1
ATOM 997 O O . LEU A 1 126 ? 3.240 -0.735 -20.603 1.00 79.00 126 LEU A O 1
ATOM 1001 N N . SER A 1 127 ? 3.070 0.512 -22.463 1.00 81.38 127 SER A N 1
ATOM 1002 C CA . SER A 1 127 ? 1.603 0.454 -22.548 1.00 81.38 127 SER A CA 1
ATOM 1003 C C . SER A 1 127 ? 1.088 -0.984 -22.673 1.00 81.38 127 SER A C 1
ATOM 1005 O O . SER A 1 127 ? 0.171 -1.385 -21.945 1.00 81.38 127 SER A O 1
ATOM 1007 N N . LYS A 1 128 ? 1.713 -1.801 -23.533 1.00 80.56 128 LYS A N 1
ATOM 1008 C CA . LYS A 1 128 ? 1.381 -3.227 -23.696 1.00 80.56 128 LYS A CA 1
ATOM 1009 C C . LYS A 1 128 ? 1.638 -4.030 -22.427 1.00 80.56 128 LYS A C 1
ATOM 1011 O O . LYS A 1 128 ? 0.767 -4.799 -22.020 1.00 80.56 128 LYS A O 1
ATOM 1016 N N . ILE A 1 129 ? 2.789 -3.819 -21.786 1.00 81.56 129 ILE A N 1
ATOM 1017 C CA . ILE A 1 129 ? 3.147 -4.487 -20.529 1.00 81.56 129 ILE A CA 1
ATOM 1018 C C . ILE A 1 129 ? 2.086 -4.205 -19.466 1.00 81.56 129 ILE A C 1
ATOM 1020 O O . ILE A 1 129 ? 1.498 -5.144 -18.929 1.00 81.56 129 ILE A O 1
ATOM 1024 N N . MET A 1 130 ? 1.766 -2.934 -19.213 1.00 85.12 130 MET A N 1
ATOM 1025 C CA . MET A 1 130 ? 0.781 -2.564 -18.190 1.00 85.12 130 MET A CA 1
ATOM 1026 C C . MET A 1 130 ? -0.621 -3.076 -18.532 1.00 85.12 130 MET A C 1
ATOM 1028 O O . MET A 1 130 ? -1.335 -3.576 -17.662 1.00 85.12 130 MET A O 1
ATOM 1032 N N . SER A 1 131 ? -1.000 -3.034 -19.811 1.00 87.06 131 SER A N 1
ATOM 1033 C CA . SER A 1 131 ? -2.279 -3.582 -20.278 1.00 87.06 131 SER A CA 1
ATOM 1034 C C . SER A 1 131 ? -2.374 -5.096 -20.077 1.00 87.06 131 SER A C 1
ATOM 1036 O O . SER A 1 131 ? -3.462 -5.607 -19.823 1.00 87.06 131 SER A O 1
ATOM 1038 N N . SER A 1 132 ? -1.251 -5.819 -20.131 1.00 85.00 132 SER A N 1
ATOM 1039 C CA . SER A 1 132 ? -1.215 -7.268 -19.895 1.00 85.00 132 SER A CA 1
ATOM 1040 C C . SER A 1 132 ? -1.447 -7.662 -18.428 1.00 85.00 132 SER A C 1
ATOM 1042 O O . SER A 1 132 ? -1.841 -8.799 -18.161 1.00 85.00 132 SER A O 1
ATOM 1044 N N . ILE A 1 133 ? -1.234 -6.734 -17.484 1.00 86.75 133 ILE A N 1
ATOM 1045 C CA . ILE A 1 133 ? -1.443 -6.936 -16.038 1.00 86.75 133 ILE A CA 1
ATOM 1046 C C . ILE A 1 133 ? -2.926 -6.817 -15.677 1.00 86.75 133 ILE A C 1
ATOM 1048 O O . ILE A 1 133 ? -3.397 -7.459 -14.735 1.00 86.75 133 ILE A O 1
ATOM 1052 N N . LYS A 1 134 ? -3.687 -6.019 -16.431 1.00 90.94 134 LYS A N 1
ATOM 1053 C CA . LYS A 1 134 ? -5.114 -5.822 -16.185 1.00 90.94 134 LYS A CA 1
ATOM 1054 C C . LYS A 1 134 ? -5.870 -7.155 -16.207 1.00 90.94 134 LYS A C 1
ATOM 1056 O O . LYS A 1 134 ? -5.714 -7.979 -17.105 1.00 90.94 134 LYS A O 1
ATOM 1061 N N . GLY A 1 135 ? -6.703 -7.361 -15.192 1.00 92.12 135 GLY A N 1
ATOM 1062 C CA . GLY A 1 135 ? -7.489 -8.573 -14.986 1.00 92.12 135 GLY A CA 1
ATOM 1063 C C . GLY A 1 135 ? -6.679 -9.780 -14.512 1.00 92.12 135 GLY A C 1
ATOM 1064 O O . GLY A 1 135 ? -7.266 -10.832 -14.262 1.00 92.12 135 GLY A O 1
ATOM 1065 N N . LYS A 1 136 ? -5.351 -9.669 -14.369 1.00 91.00 136 LYS A N 1
ATOM 1066 C CA . LYS A 1 136 ? -4.540 -10.740 -13.789 1.00 91.00 136 LYS A CA 1
ATOM 1067 C C . LYS A 1 136 ? -4.781 -10.833 -12.292 1.00 91.00 136 LYS A C 1
ATOM 1069 O O . LYS A 1 136 ? -5.064 -9.840 -11.620 1.00 91.00 136 LYS A O 1
ATOM 1074 N N . GLN A 1 137 ? -4.664 -12.060 -11.799 1.00 94.50 137 GLN A N 1
ATOM 1075 C CA . GLN A 1 137 ? -5.034 -12.417 -10.442 1.00 94.50 137 GLN A CA 1
ATOM 1076 C C . GLN A 1 137 ? -3.937 -13.219 -9.766 1.00 94.50 137 GLN A C 1
ATOM 1078 O O . GLN A 1 137 ? -3.266 -14.041 -10.394 1.00 94.50 137 GLN A O 1
ATOM 1083 N N . PHE A 1 138 ? -3.811 -13.009 -8.466 1.00 96.31 138 PHE A N 1
ATOM 1084 C CA . PHE A 1 138 ? -2.953 -13.785 -7.583 1.00 96.31 138 PHE A CA 1
ATOM 1085 C C . PHE A 1 138 ? -3.616 -13.903 -6.211 1.00 96.31 138 PHE A C 1
ATOM 1087 O O . PHE A 1 138 ? -4.595 -13.215 -5.915 1.00 96.31 138 PHE A O 1
ATOM 1094 N N . MET A 1 139 ? -3.106 -14.811 -5.385 1.00 97.69 139 MET A N 1
ATOM 1095 C CA . MET A 1 139 ? -3.666 -15.083 -4.065 1.00 97.69 139 MET A CA 1
ATOM 1096 C C . MET A 1 139 ? -2.714 -14.607 -2.981 1.00 97.69 139 MET A C 1
ATOM 1098 O O . MET A 1 139 ? -1.507 -14.843 -3.069 1.00 97.69 139 MET A O 1
ATOM 1102 N N . ILE A 1 140 ? -3.271 -14.019 -1.927 1.00 97.75 140 ILE A N 1
ATOM 1103 C CA . ILE A 1 140 ? -2.548 -13.673 -0.705 1.00 97.75 140 ILE A CA 1
ATOM 1104 C C . ILE A 1 140 ? -3.196 -14.334 0.509 1.00 97.75 140 ILE A C 1
ATOM 1106 O O . ILE A 1 140 ? -4.413 -14.503 0.549 1.00 97.75 140 ILE A O 1
ATOM 1110 N N . LYS A 1 141 ? -2.387 -14.700 1.506 1.00 97.44 141 LYS A N 1
ATOM 1111 C CA . LYS A 1 141 ? -2.863 -15.104 2.837 1.00 97.44 141 LYS A CA 1
ATOM 1112 C C . LYS A 1 141 ? -2.518 -14.025 3.844 1.00 97.44 141 LYS A C 1
ATOM 1114 O O . LYS A 1 141 ? -1.347 -13.671 3.952 1.00 97.44 141 LYS A O 1
ATOM 1119 N N . VAL A 1 142 ? -3.513 -13.520 4.565 1.00 97.31 142 VAL A N 1
ATOM 1120 C CA . VAL A 1 142 ? -3.389 -12.324 5.408 1.00 97.31 142 VAL A CA 1
ATOM 1121 C C . VAL A 1 142 ? -3.906 -12.593 6.816 1.00 97.31 142 VAL A C 1
ATOM 1123 O O . VAL A 1 142 ? -4.944 -13.230 6.972 1.00 97.31 142 VAL A O 1
ATOM 1126 N N . ASN A 1 143 ? -3.192 -12.120 7.839 1.00 96.62 143 ASN A N 1
ATOM 1127 C CA . ASN A 1 143 ? -3.606 -12.247 9.241 1.00 96.62 143 ASN A CA 1
ATOM 1128 C C . ASN A 1 143 ? -4.454 -11.041 9.718 1.00 96.62 143 ASN A C 1
ATOM 1130 O O . ASN A 1 143 ? -4.705 -10.095 8.975 1.00 96.62 143 ASN A O 1
ATOM 1134 N N . HIS A 1 144 ? -4.866 -11.029 10.989 1.00 95.81 144 HIS A N 1
ATOM 1135 C CA . HIS A 1 144 ? -5.638 -9.920 11.580 1.00 95.81 144 HIS A CA 1
ATOM 1136 C C . HIS A 1 144 ? -4.908 -8.576 11.698 1.00 95.81 144 HIS A C 1
ATOM 1138 O O . HIS A 1 144 ? -5.547 -7.556 11.957 1.00 95.81 144 HIS A O 1
ATOM 1144 N N . GLU A 1 145 ? -3.589 -8.550 11.538 1.00 96.56 145 GLU A N 1
ATOM 1145 C CA . GLU A 1 145 ? -2.828 -7.301 11.483 1.00 96.56 145 GLU A CA 1
ATOM 1146 C C . GLU A 1 145 ? -2.793 -6.719 10.068 1.00 96.56 145 GLU A C 1
ATOM 1148 O O . GLU A 1 145 ? -2.397 -5.570 9.901 1.00 96.56 145 GLU A O 1
ATOM 1153 N N . GLY A 1 146 ? -3.232 -7.500 9.071 1.00 96.06 146 GLY A N 1
ATOM 1154 C CA . GLY A 1 146 ? -3.101 -7.194 7.652 1.00 96.06 146 GLY A CA 1
ATOM 1155 C C . GLY A 1 146 ? -1.745 -7.590 7.058 1.00 96.06 146 GLY A C 1
ATOM 1156 O O . GLY A 1 146 ? -1.448 -7.235 5.920 1.00 96.06 146 GLY A O 1
ATOM 1157 N N . LYS A 1 147 ? -0.925 -8.341 7.803 1.00 95.69 147 LYS A N 1
ATOM 1158 C CA . LYS A 1 147 ? 0.353 -8.883 7.330 1.00 95.69 147 LYS A CA 1
ATOM 1159 C C . LYS A 1 147 ? 0.114 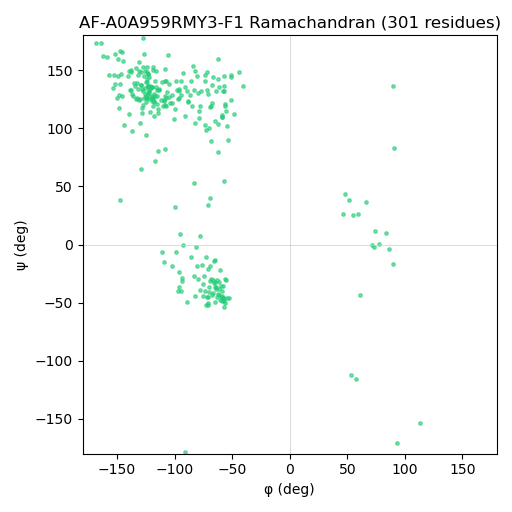-10.012 6.336 1.00 95.69 147 LYS A C 1
ATOM 1161 O O . LYS A 1 147 ? -0.658 -10.932 6.618 1.00 95.69 147 LYS A O 1
ATOM 1166 N N . ILE A 1 148 ? 0.824 -9.983 5.215 1.00 95.88 148 ILE A N 1
ATOM 1167 C CA . ILE A 1 148 ? 0.775 -11.022 4.194 1.00 95.88 148 ILE A CA 1
ATOM 1168 C C . ILE A 1 148 ? 1.758 -12.125 4.593 1.00 95.88 148 ILE A C 1
ATOM 1170 O O . ILE A 1 148 ? 2.963 -11.919 4.693 1.00 95.88 148 ILE A O 1
ATOM 1174 N N . LEU A 1 149 ? 1.253 -13.337 4.804 1.00 95.81 149 LEU A N 1
ATOM 1175 C CA . LEU A 1 149 ? 2.055 -14.513 5.152 1.00 95.81 149 LEU A CA 1
ATOM 1176 C C . LEU A 1 149 ? 2.457 -15.325 3.920 1.00 95.81 149 LEU A C 1
ATOM 1178 O O . LEU A 1 149 ? 3.517 -15.938 3.901 1.00 95.81 149 LEU A O 1
ATOM 1182 N N . ALA A 1 150 ? 1.645 -15.294 2.865 1.00 95.94 150 ALA A N 1
ATOM 1183 C CA . ALA A 1 150 ? 1.939 -15.971 1.608 1.00 95.94 150 ALA A CA 1
ATOM 1184 C C . ALA A 1 150 ? 1.392 -15.172 0.428 1.00 95.94 150 ALA A C 1
ATOM 1186 O O . ALA A 1 150 ? 0.330 -14.561 0.537 1.00 95.94 150 ALA A O 1
ATOM 1187 N N . LEU A 1 151 ? 2.106 -15.228 -0.692 1.00 95.50 151 LEU A N 1
ATOM 1188 C CA . LEU A 1 151 ? 1.695 -14.694 -1.982 1.00 95.50 151 LEU A CA 1
ATOM 1189 C C . LEU A 1 151 ? 1.965 -15.781 -3.022 1.00 95.50 151 LEU A C 1
ATOM 1191 O O . LEU A 1 151 ? 3.058 -16.338 -3.068 1.00 95.50 151 LEU A O 1
ATOM 1195 N N . THR A 1 152 ? 0.950 -16.142 -3.805 1.00 95.06 152 THR A N 1
ATOM 1196 C CA . THR A 1 152 ? 1.030 -17.255 -4.763 1.00 95.06 152 THR A CA 1
ATOM 1197 C C . THR A 1 152 ? 0.365 -16.896 -6.085 1.00 95.06 152 THR A C 1
ATOM 1199 O O . THR A 1 152 ? -0.602 -16.137 -6.129 1.00 95.06 152 THR A O 1
ATOM 1202 N N . GLY A 1 153 ? 0.881 -17.457 -7.179 1.00 91.00 153 GLY A N 1
ATOM 1203 C CA . GLY A 1 153 ? 0.343 -17.242 -8.525 1.00 91.00 153 GLY A CA 1
ATOM 1204 C C . GLY A 1 153 ? 0.873 -16.000 -9.243 1.00 91.00 153 GLY A C 1
ATOM 1205 O O . GLY A 1 153 ? 0.573 -15.834 -10.422 1.00 91.00 153 GLY A O 1
ATOM 1206 N N . PHE A 1 154 ? 1.698 -15.179 -8.589 1.00 86.75 154 PHE A N 1
ATOM 1207 C CA . PHE A 1 154 ? 2.287 -13.988 -9.205 1.00 86.75 154 PHE A CA 1
ATOM 1208 C C . PHE A 1 154 ? 3.280 -14.321 -10.327 1.00 86.75 154 PHE A C 1
ATOM 1210 O O . PHE A 1 154 ? 3.306 -13.622 -11.332 1.00 86.75 154 PHE A O 1
ATOM 1217 N N . ASP A 1 155 ? 3.984 -15.455 -10.253 1.00 82.69 155 ASP A N 1
ATOM 1218 C CA . ASP A 1 155 ? 4.887 -15.916 -11.324 1.00 82.69 155 ASP A CA 1
ATOM 1219 C C . ASP A 1 155 ? 4.176 -16.053 -12.683 1.00 82.69 155 ASP A C 1
ATOM 1221 O O . ASP A 1 155 ? 4.769 -15.855 -13.744 1.00 82.69 155 ASP A O 1
ATOM 1225 N N . LYS A 1 156 ? 2.868 -16.353 -12.672 1.00 82.00 156 LYS A N 1
ATOM 1226 C CA . LYS A 1 156 ? 2.048 -16.421 -13.893 1.00 82.00 156 LYS A CA 1
ATOM 1227 C C . LYS A 1 156 ? 1.845 -15.044 -14.525 1.00 82.00 156 LYS A C 1
ATOM 1229 O O . LYS A 1 156 ? 1.678 -14.958 -15.740 1.00 82.00 156 LYS A O 1
ATOM 1234 N N . ILE A 1 157 ? 1.843 -13.987 -13.713 1.00 82.56 157 ILE A N 1
ATOM 1235 C CA . ILE A 1 157 ? 1.762 -12.598 -14.168 1.00 82.56 157 ILE A CA 1
ATOM 1236 C C . ILE A 1 157 ? 3.084 -12.221 -14.834 1.00 82.56 157 ILE A C 1
ATOM 1238 O O . ILE A 1 157 ? 3.061 -11.822 -15.995 1.00 82.56 157 ILE A O 1
ATOM 1242 N N . SER A 1 158 ? 4.221 -12.469 -14.173 1.00 76.81 158 SER A N 1
ATOM 1243 C CA . SER A 1 158 ? 5.555 -12.249 -14.753 1.00 76.81 158 SER A CA 1
ATOM 1244 C C . SER A 1 158 ? 5.727 -12.991 -16.081 1.00 76.81 158 SER A C 1
ATOM 1246 O O . SER A 1 158 ? 6.104 -12.388 -17.084 1.00 76.81 158 SER A O 1
ATOM 1248 N N . LYS A 1 159 ? 5.329 -14.270 -16.146 1.00 77.06 159 LYS A N 1
ATOM 1249 C CA . LYS A 1 159 ? 5.352 -15.039 -17.399 1.00 77.06 159 LYS A CA 1
ATOM 1250 C C . LYS A 1 159 ? 4.445 -14.436 -18.477 1.00 77.06 159 LYS A C 1
ATOM 1252 O O . LYS A 1 159 ? 4.850 -14.347 -19.630 1.00 77.06 159 LYS A O 1
ATOM 1257 N N . SER A 1 160 ? 3.228 -14.013 -18.122 1.00 77.38 160 SER A N 1
ATOM 1258 C CA . SER A 1 160 ? 2.307 -13.380 -19.078 1.00 77.38 160 SER A CA 1
ATOM 1259 C C . SER A 1 160 ? 2.880 -12.092 -19.662 1.00 77.38 160 SER A C 1
ATOM 1261 O O . SER A 1 160 ? 2.580 -11.773 -20.810 1.00 77.38 160 SER A O 1
ATOM 1263 N N . ILE A 1 161 ? 3.672 -11.359 -18.883 1.00 75.31 161 ILE A N 1
ATOM 1264 C CA . ILE A 1 161 ? 4.332 -10.137 -19.329 1.00 75.31 161 ILE A CA 1
ATOM 1265 C C . ILE A 1 161 ? 5.432 -10.498 -20.320 1.00 75.31 161 ILE A C 1
ATOM 1267 O O . ILE A 1 161 ? 5.378 -10.023 -21.452 1.00 75.31 161 ILE A O 1
ATOM 1271 N N . SER A 1 162 ? 6.330 -11.426 -19.974 1.00 74.38 162 SER A N 1
ATOM 1272 C CA . SER A 1 162 ? 7.349 -11.941 -20.902 1.00 74.38 162 SER A CA 1
ATOM 1273 C C . SER A 1 162 ? 6.747 -12.449 -22.221 1.00 74.38 162 SER A C 1
ATOM 1275 O O . SER A 1 162 ? 7.215 -12.074 -23.295 1.00 74.38 162 SER A O 1
ATOM 1277 N N . ASP A 1 163 ? 5.661 -13.227 -22.156 1.00 76.00 163 ASP A N 1
ATOM 1278 C CA . ASP A 1 163 ? 4.959 -13.743 -23.339 1.00 76.00 163 ASP A CA 1
ATOM 1279 C C . ASP A 1 163 ? 4.329 -12.608 -24.180 1.00 76.00 163 ASP A C 1
ATOM 1281 O O . ASP A 1 163 ? 4.318 -12.677 -25.412 1.00 76.00 163 ASP A O 1
ATOM 1285 N N . SER A 1 164 ? 3.811 -11.551 -23.536 1.00 70.38 164 SER A N 1
ATOM 1286 C CA . SER A 1 164 ? 3.138 -10.433 -24.219 1.00 70.38 164 SER A CA 1
ATOM 1287 C C . SER A 1 164 ? 4.084 -9.566 -25.040 1.00 70.38 164 SER A C 1
ATOM 1289 O O . SER A 1 164 ? 3.684 -9.032 -26.075 1.00 70.38 164 SER A O 1
ATOM 1291 N N . MET A 1 165 ? 5.337 -9.444 -24.604 1.00 68.00 165 MET A N 1
ATOM 1292 C CA . MET A 1 165 ? 6.272 -8.538 -25.250 1.00 68.00 165 MET A CA 1
ATOM 1293 C C . MET A 1 165 ? 6.874 -9.143 -26.533 1.00 68.00 165 MET A C 1
ATOM 1295 O O . MET A 1 165 ? 7.369 -8.395 -27.370 1.00 68.00 165 MET A O 1
ATOM 1299 N N . LYS A 1 166 ? 6.810 -10.477 -26.729 1.00 65.56 166 LYS A N 1
ATOM 1300 C CA . LYS A 1 166 ? 7.379 -11.209 -27.892 1.00 65.56 166 LYS A CA 1
ATOM 1301 C C . LYS A 1 166 ? 8.815 -10.785 -28.255 1.00 65.56 166 LYS A C 1
ATOM 1303 O O . LYS A 1 166 ? 9.223 -10.889 -29.415 1.00 65.56 166 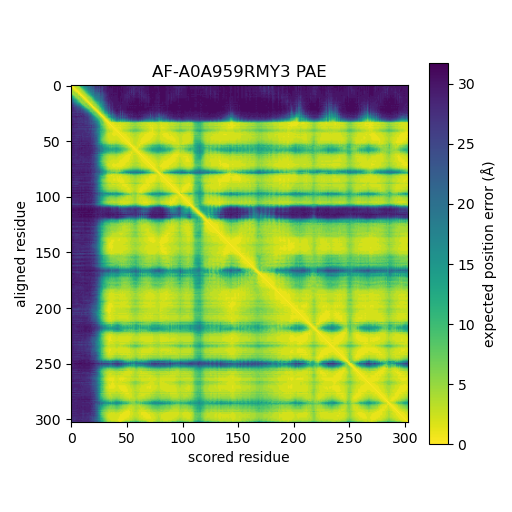LYS A O 1
ATOM 1308 N N . LEU A 1 167 ? 9.565 -10.278 -27.281 1.00 63.69 167 LEU A N 1
ATOM 1309 C CA . LEU A 1 167 ? 10.835 -9.615 -27.528 1.00 63.69 167 LEU A CA 1
ATOM 1310 C C . LEU A 1 167 ? 11.897 -10.664 -27.892 1.00 63.69 167 LEU A C 1
ATOM 1312 O O . LEU A 1 167 ? 11.928 -11.760 -27.330 1.00 63.69 167 LEU A O 1
ATOM 1316 N N . LYS A 1 168 ? 12.757 -10.337 -28.857 1.00 63.31 168 LYS A N 1
ATOM 1317 C CA . LYS A 1 168 ? 13.885 -11.170 -29.300 1.00 63.31 168 LYS A CA 1
ATOM 1318 C C . LYS A 1 168 ? 15.176 -10.359 -29.190 1.00 63.31 168 LYS A C 1
ATOM 1320 O O . LYS A 1 168 ? 15.144 -9.154 -29.410 1.00 63.31 168 LYS A O 1
ATOM 1325 N N . GLY A 1 169 ? 16.295 -11.024 -28.913 1.00 69.81 169 GLY A N 1
ATOM 1326 C CA . GLY A 1 169 ? 17.612 -10.382 -28.783 1.00 69.81 169 GLY A CA 1
ATOM 1327 C C . GLY A 1 169 ? 17.967 -10.004 -27.342 1.00 69.81 169 GLY A C 1
ATOM 1328 O O . GLY A 1 169 ? 17.284 -10.414 -26.412 1.00 69.81 169 GLY A O 1
ATOM 1329 N N . GLU A 1 170 ? 19.049 -9.253 -27.152 1.00 73.25 170 GLU A N 1
ATOM 1330 C CA . GLU A 1 170 ? 19.572 -8.895 -25.820 1.00 73.25 170 GLU A CA 1
ATOM 1331 C C . GLU A 1 170 ? 18.767 -7.761 -25.153 1.00 73.25 170 GLU A C 1
ATOM 1333 O O . GLU A 1 170 ? 18.438 -7.854 -23.973 1.00 73.25 170 GLU A O 1
ATOM 1338 N N . GLU A 1 171 ? 18.330 -6.748 -25.914 1.00 68.50 171 GLU A N 1
ATOM 1339 C CA . GLU A 1 171 ? 17.493 -5.630 -25.418 1.00 68.50 171 GLU A CA 1
ATOM 1340 C C . GLU A 1 171 ? 16.176 -6.128 -24.789 1.00 68.50 171 GLU A C 1
ATOM 1342 O O . GLU A 1 171 ? 15.689 -5.623 -23.777 1.00 68.50 171 GLU A O 1
ATOM 1347 N N . ALA A 1 172 ? 15.624 -7.190 -25.375 1.00 67.12 172 ALA A N 1
ATOM 1348 C CA . ALA A 1 172 ? 14.451 -7.909 -24.903 1.00 67.12 172 ALA A CA 1
ATOM 1349 C C . ALA A 1 172 ? 14.605 -8.479 -23.489 1.00 67.12 172 ALA A C 1
ATOM 1351 O O . ALA A 1 172 ? 13.693 -8.407 -22.658 1.00 67.12 172 ALA A O 1
ATOM 1352 N N . GLN A 1 173 ? 15.754 -9.115 -23.266 1.00 70.62 173 GLN A N 1
ATOM 1353 C CA . GLN A 1 173 ? 16.081 -9.799 -22.025 1.00 70.62 173 GLN A CA 1
ATOM 1354 C C . GLN A 1 173 ? 16.324 -8.768 -20.933 1.00 70.62 173 GLN A C 1
ATOM 1356 O O . GLN A 1 173 ? 15.706 -8.871 -19.878 1.00 70.62 173 GLN A O 1
ATOM 1361 N N . GLN A 1 174 ? 17.085 -7.715 -21.240 1.00 76.38 174 GLN A N 1
ATOM 1362 C CA . GLN A 1 174 ? 17.343 -6.622 -20.310 1.00 76.38 174 GLN A CA 1
ATOM 1363 C C . GLN A 1 174 ? 16.046 -5.938 -19.845 1.00 76.38 174 GLN A C 1
ATOM 1365 O O . GLN A 1 174 ? 15.817 -5.816 -18.646 1.00 76.38 174 GLN A O 1
ATOM 1370 N N . MET A 1 175 ? 15.143 -5.574 -20.764 1.00 72.44 175 MET A N 1
ATOM 1371 C CA . MET A 1 175 ? 13.857 -4.959 -20.397 1.00 72.44 175 MET A CA 1
ATOM 1372 C C . MET A 1 175 ? 13.000 -5.886 -19.521 1.00 72.44 175 MET A C 1
ATOM 1374 O O . MET A 1 175 ? 12.337 -5.438 -18.586 1.00 72.44 175 MET A O 1
ATOM 1378 N N . THR A 1 176 ? 13.012 -7.189 -19.813 1.00 72.50 176 THR A N 1
ATOM 1379 C CA . THR A 1 176 ? 12.291 -8.190 -19.015 1.00 72.50 176 THR A CA 1
ATOM 1380 C C . THR A 1 176 ? 12.890 -8.326 -17.615 1.00 72.50 176 THR A C 1
ATOM 1382 O O . THR A 1 176 ? 12.150 -8.435 -16.638 1.00 72.50 176 THR A O 1
ATOM 1385 N N . GLU A 1 177 ? 14.216 -8.321 -17.502 1.00 78.56 177 GLU A N 1
ATOM 1386 C CA . GLU A 1 177 ? 14.930 -8.378 -16.228 1.00 78.56 177 GLU A CA 1
ATOM 1387 C C . GLU A 1 177 ? 14.673 -7.132 -15.383 1.00 78.56 177 GLU A C 1
ATOM 1389 O O . GLU A 1 177 ? 14.258 -7.268 -14.234 1.00 78.56 177 GLU A O 1
ATOM 1394 N N . GLU A 1 178 ? 14.823 -5.936 -15.953 1.00 77.25 178 GLU A N 1
ATOM 1395 C CA . GLU A 1 178 ? 14.525 -4.664 -15.285 1.00 77.25 178 GLU A CA 1
ATOM 1396 C C . GLU A 1 178 ? 13.071 -4.624 -14.802 1.00 77.25 178 GLU A C 1
ATOM 1398 O O . GLU A 1 178 ? 12.796 -4.301 -13.642 1.00 77.25 178 GLU A O 1
ATOM 1403 N N . PHE A 1 179 ? 12.133 -5.033 -15.661 1.00 77.81 179 PHE A N 1
ATOM 1404 C CA . PHE A 1 179 ? 10.730 -5.123 -15.289 1.00 77.81 179 PHE A CA 1
ATOM 1405 C C . PHE A 1 179 ? 10.516 -6.098 -14.126 1.00 77.81 179 PHE A C 1
ATOM 1407 O O . PHE A 1 179 ? 9.858 -5.738 -13.156 1.00 77.81 179 PHE A O 1
ATOM 1414 N N . ASN A 1 180 ? 11.089 -7.303 -14.171 1.00 77.62 180 ASN A N 1
ATOM 1415 C CA . ASN A 1 180 ? 10.956 -8.289 -13.095 1.00 77.62 180 ASN A CA 1
ATOM 1416 C C . ASN A 1 180 ? 11.629 -7.831 -11.791 1.00 77.62 180 ASN A C 1
ATOM 1418 O O . ASN A 1 180 ? 11.133 -8.126 -10.704 1.00 77.62 180 ASN A O 1
ATOM 1422 N N . GLN A 1 181 ? 12.731 -7.083 -11.860 1.00 79.81 181 GLN A N 1
ATOM 1423 C CA . GLN A 1 181 ? 13.365 -6.500 -10.675 1.00 79.81 181 GLN A CA 1
ATOM 1424 C C . GLN A 1 181 ? 12.452 -5.478 -9.984 1.00 79.81 181 GLN A C 1
ATOM 1426 O O . GLN A 1 181 ? 12.420 -5.423 -8.754 1.00 79.81 181 GLN A O 1
ATOM 1431 N N . GLN A 1 182 ? 11.675 -4.706 -10.749 1.00 77.75 182 GLN A N 1
ATOM 1432 C CA . GLN A 1 182 ? 10.714 -3.746 -10.195 1.00 77.75 182 GLN A CA 1
ATOM 1433 C C . GLN A 1 182 ? 9.386 -4.398 -9.795 1.00 77.75 182 GLN A C 1
ATOM 1435 O O . GLN A 1 182 ? 8.842 -4.125 -8.723 1.00 77.75 182 GLN A O 1
ATOM 1440 N N . PHE A 1 183 ? 8.864 -5.271 -10.651 1.00 81.69 183 PHE A N 1
ATOM 1441 C CA . PHE A 1 183 ? 7.538 -5.867 -10.576 1.00 81.69 183 PHE A CA 1
ATOM 1442 C C . PHE A 1 183 ? 7.642 -7.376 -10.340 1.00 81.69 183 PHE A C 1
ATOM 1444 O O . PHE A 1 183 ? 7.512 -8.210 -11.238 1.00 81.69 183 PHE A O 1
ATOM 1451 N N . ASN A 1 184 ? 7.871 -7.723 -9.080 1.00 85.44 184 ASN A N 1
ATOM 1452 C CA . ASN A 1 184 ? 7.904 -9.097 -8.591 1.00 85.44 184 ASN A CA 1
ATOM 1453 C C . ASN A 1 184 ? 6.972 -9.275 -7.386 1.00 85.44 184 ASN A C 1
ATOM 1455 O O . ASN A 1 184 ? 6.339 -8.329 -6.902 1.00 85.44 184 ASN A O 1
ATOM 1459 N N . GLY A 1 185 ? 6.894 -10.517 -6.903 1.00 88.62 185 GLY A N 1
ATOM 1460 C CA . GLY A 1 185 ? 6.065 -10.882 -5.761 1.00 88.62 185 GLY A CA 1
ATOM 1461 C C . GLY A 1 185 ? 6.428 -10.131 -4.477 1.00 88.62 185 GLY A C 1
ATOM 1462 O O . GLY A 1 185 ? 5.521 -9.756 -3.743 1.00 88.62 185 GLY A O 1
ATOM 1463 N N . GLU A 1 186 ? 7.706 -9.844 -4.223 1.00 88.69 186 GLU A N 1
ATOM 1464 C CA . GLU A 1 186 ? 8.127 -9.143 -3.001 1.00 88.69 186 GLU A CA 1
ATOM 1465 C C . GLU A 1 186 ? 7.806 -7.647 -3.057 1.00 88.69 186 GLU A C 1
ATOM 1467 O O . GLU A 1 186 ? 7.186 -7.124 -2.130 1.00 88.69 186 GLU A O 1
ATOM 1472 N N . SER A 1 187 ? 8.075 -6.973 -4.181 1.00 87.38 187 SER A N 1
ATOM 1473 C CA . SER A 1 187 ? 7.634 -5.586 -4.386 1.00 87.38 187 SER A CA 1
ATOM 1474 C C . SER A 1 187 ? 6.108 -5.461 -4.285 1.00 87.38 187 SER A C 1
ATOM 1476 O O . SER A 1 187 ? 5.591 -4.526 -3.675 1.00 87.38 187 SER A O 1
ATOM 1478 N N . THR A 1 188 ? 5.371 -6.434 -4.829 1.00 89.62 188 THR A N 1
ATOM 1479 C CA . THR A 1 188 ? 3.901 -6.480 -4.751 1.00 89.62 188 THR A CA 1
ATOM 1480 C C . THR A 1 188 ? 3.412 -6.713 -3.326 1.00 89.62 188 THR A C 1
ATOM 1482 O O . THR A 1 188 ? 2.490 -6.037 -2.868 1.00 89.62 188 THR A O 1
ATOM 1485 N N . ARG A 1 189 ? 4.041 -7.642 -2.594 1.00 92.44 189 ARG A N 1
ATOM 1486 C CA . ARG A 1 189 ? 3.773 -7.875 -1.172 1.00 92.44 189 ARG A CA 1
ATOM 1487 C C . ARG A 1 189 ? 3.969 -6.586 -0.386 1.00 92.44 189 ARG A C 1
ATOM 1489 O O . ARG A 1 189 ? 3.061 -6.196 0.338 1.00 92.44 189 ARG A O 1
ATOM 1496 N N . PHE A 1 190 ? 5.104 -5.915 -0.563 1.00 89.75 190 PHE A N 1
ATOM 1497 C CA . PHE A 1 190 ? 5.404 -4.656 0.109 1.00 89.75 190 PHE A CA 1
ATOM 1498 C C . PHE A 1 190 ? 4.345 -3.586 -0.192 1.00 89.75 190 PHE A C 1
ATOM 1500 O O . PHE A 1 190 ? 3.830 -2.949 0.726 1.00 89.75 190 PHE A O 1
ATOM 1507 N N . GLN A 1 191 ? 3.959 -3.404 -1.459 1.00 89.06 191 GLN A N 1
ATOM 1508 C CA . GLN A 1 191 ? 2.918 -2.441 -1.838 1.00 89.06 191 GLN A CA 1
ATOM 1509 C C . GLN A 1 191 ? 1.576 -2.731 -1.157 1.00 89.06 191 GLN A C 1
ATOM 1511 O O . GLN A 1 191 ? 0.945 -1.813 -0.637 1.00 89.06 191 GLN A O 1
ATOM 1516 N N . LEU A 1 192 ? 1.153 -3.997 -1.116 1.00 93.50 192 LEU A N 1
ATOM 1517 C CA . LEU A 1 192 ? -0.091 -4.387 -0.454 1.00 93.50 192 LEU A CA 1
ATOM 1518 C C . LEU A 1 192 ? 0.001 -4.261 1.073 1.00 93.50 192 LEU A C 1
ATOM 1520 O O . LEU A 1 192 ? -0.938 -3.783 1.703 1.00 93.50 192 LEU A O 1
ATOM 1524 N N . GLU A 1 193 ? 1.123 -4.644 1.685 1.00 93.00 193 GLU A N 1
ATOM 1525 C CA . GLU A 1 193 ? 1.318 -4.512 3.133 1.00 93.00 193 GLU A CA 1
ATOM 1526 C C . GLU A 1 193 ? 1.342 -3.055 3.594 1.00 93.00 193 GLU A C 1
ATOM 1528 O O . GLU A 1 193 ? 0.828 -2.772 4.672 1.00 93.00 193 GLU A O 1
ATOM 1533 N N . ASN A 1 194 ? 1.836 -2.120 2.779 1.00 88.75 194 ASN A N 1
ATOM 1534 C CA . ASN A 1 194 ? 1.752 -0.691 3.096 1.00 88.75 194 ASN A CA 1
ATOM 1535 C C . ASN A 1 194 ? 0.311 -0.180 3.235 1.00 88.75 194 ASN A C 1
ATOM 1537 O O . ASN A 1 194 ? 0.096 0.849 3.869 1.00 88.75 194 ASN A O 1
ATOM 1541 N N . VAL A 1 195 ? -0.662 -0.880 2.646 1.00 91.00 195 VAL A N 1
ATOM 1542 C CA . VAL A 1 195 ? -2.091 -0.554 2.757 1.00 91.00 195 VAL A CA 1
ATOM 1543 C C . VAL A 1 195 ? -2.764 -1.388 3.846 1.00 91.00 195 VAL A C 1
ATOM 1545 O O . VAL A 1 195 ? -3.624 -0.895 4.574 1.00 91.00 195 VAL A O 1
ATOM 1548 N N . LEU A 1 196 ? -2.401 -2.668 3.947 1.00 94.94 196 LEU A N 1
ATOM 1549 C CA . LEU A 1 196 ? -3.118 -3.635 4.773 1.00 94.94 196 LEU A CA 1
ATOM 1550 C C . LEU A 1 196 ? -2.516 -3.799 6.170 1.00 94.94 196 LEU A C 1
ATOM 1552 O O . LEU A 1 196 ? -3.274 -3.892 7.131 1.00 94.94 196 LEU A O 1
ATOM 1556 N N . ASN A 1 197 ? -1.190 -3.818 6.322 1.00 95.50 197 ASN A N 1
ATOM 1557 C CA . ASN A 1 197 ? -0.513 -4.176 7.574 1.00 95.50 197 ASN A CA 1
ATOM 1558 C C . ASN A 1 197 ? -0.418 -3.001 8.566 1.00 95.50 197 ASN A C 1
ATOM 1560 O O . ASN A 1 197 ? 0.650 -2.643 9.061 1.00 95.50 197 ASN A O 1
ATOM 1564 N N . ILE A 1 198 ? -1.556 -2.381 8.861 1.00 96.00 198 ILE A N 1
ATOM 1565 C CA . ILE A 1 198 ? -1.641 -1.173 9.690 1.00 96.00 198 ILE A CA 1
ATOM 1566 C C . ILE A 1 198 ? -2.301 -1.430 11.047 1.00 96.00 198 ILE A C 1
ATOM 1568 O O . ILE A 1 198 ? -2.345 -0.536 11.889 1.00 96.00 198 ILE A O 1
ATOM 1572 N N . TYR A 1 199 ? -2.834 -2.632 11.284 1.00 97.31 199 TYR A N 1
ATOM 1573 C CA . TYR A 1 199 ? -3.717 -2.893 12.420 1.00 97.31 199 TYR A CA 1
ATOM 1574 C C . TYR A 1 199 ? -2.974 -3.482 13.615 1.00 97.31 199 TYR A C 1
ATOM 1576 O O . TYR A 1 199 ? -2.282 -4.478 13.433 1.00 97.31 199 TYR A O 1
ATOM 1584 N N . PRO A 1 200 ? -3.190 -2.994 14.851 1.00 97.12 200 PRO A N 1
ATOM 1585 C CA . PRO A 1 200 ? -2.529 -3.512 16.048 1.00 97.12 200 PRO A CA 1
ATOM 1586 C C . PRO A 1 200 ? -3.181 -4.782 16.619 1.00 97.12 200 PRO A C 1
ATOM 1588 O O . PRO A 1 200 ? -2.723 -5.280 17.644 1.00 97.12 200 PRO A O 1
ATOM 1591 N N . ASN A 1 201 ? -4.284 -5.247 16.016 1.00 96.19 201 ASN A N 1
ATOM 1592 C CA . ASN A 1 201 ? -5.085 -6.395 16.448 1.00 96.19 201 ASN A CA 1
ATOM 1593 C C . ASN A 1 201 ? -5.420 -6.383 17.954 1.00 96.19 201 ASN A C 1
ATOM 1595 O O . ASN A 1 201 ? -5.313 -7.386 18.660 1.00 96.19 201 ASN A O 1
ATOM 1599 N N . LYS A 1 202 ? -5.808 -5.212 18.467 1.00 95.81 202 LYS A N 1
ATOM 1600 C CA . LYS A 1 202 ? -6.152 -5.011 19.880 1.00 95.81 202 LYS A CA 1
ATOM 1601 C C . LYS A 1 202 ? -7.236 -3.954 20.038 1.00 95.81 202 LYS A C 1
ATOM 1603 O O . LYS A 1 202 ? -7.543 -3.210 19.106 1.00 95.81 202 LYS A O 1
ATOM 1608 N N . VAL A 1 203 ? -7.818 -3.888 21.230 1.00 96.12 203 VAL A N 1
ATOM 1609 C CA . VAL A 1 203 ? -8.688 -2.772 21.620 1.00 96.12 203 VAL A CA 1
ATOM 1610 C C . VAL A 1 203 ? -7.862 -1.493 21.659 1.00 96.12 203 VAL A C 1
ATOM 1612 O O . VAL A 1 203 ? -6.793 -1.477 22.267 1.00 96.12 203 VAL A O 1
ATOM 1615 N N . VAL A 1 204 ? -8.374 -0.433 21.038 1.00 95.56 204 VAL A N 1
ATOM 1616 C CA . VAL A 1 204 ? -7.715 0.877 21.001 1.00 95.56 204 VAL A CA 1
ATOM 1617 C C . VAL A 1 204 ? -8.622 1.980 21.541 1.00 95.56 204 VAL A C 1
ATOM 1619 O O . VAL A 1 204 ? -9.851 1.895 21.482 1.00 95.56 204 VAL A O 1
ATOM 1622 N N . LYS A 1 205 ? -8.003 3.030 22.074 1.00 95.19 205 LYS A N 1
ATOM 1623 C CA . LYS A 1 205 ? -8.622 4.260 22.576 1.00 95.19 205 LYS A CA 1
ATOM 1624 C C . LYS A 1 205 ? -7.970 5.471 21.911 1.00 95.19 205 LYS A C 1
ATOM 1626 O O . LYS A 1 205 ? -6.894 5.367 21.334 1.00 95.19 205 LYS A O 1
ATOM 1631 N N . VAL A 1 206 ? -8.614 6.634 22.001 1.00 96.50 206 VAL A N 1
ATOM 1632 C CA . VAL A 1 206 ? -8.022 7.895 21.519 1.00 96.50 206 VAL A CA 1
ATOM 1633 C C . VAL A 1 206 ? -6.690 8.147 22.227 1.00 96.50 206 VAL A C 1
ATOM 1635 O O . VAL A 1 206 ? -6.620 8.044 23.449 1.00 96.50 206 VAL A O 1
ATOM 1638 N N . GLY A 1 207 ? -5.656 8.478 21.455 1.00 97.00 207 GLY A N 1
ATOM 1639 C CA . GLY A 1 207 ? -4.286 8.666 21.932 1.00 97.00 207 GLY A CA 1
ATOM 1640 C C . GLY A 1 207 ? -3.428 7.397 21.919 1.00 97.00 207 GLY A C 1
ATOM 1641 O O . GLY A 1 207 ? -2.203 7.514 21.938 1.00 97.00 207 GLY A O 1
ATOM 1642 N N . ASP A 1 208 ? -4.023 6.202 21.821 1.00 97.88 208 ASP A N 1
ATOM 1643 C CA . ASP A 1 208 ? -3.243 4.969 21.700 1.00 97.88 208 ASP A CA 1
ATOM 1644 C C . ASP A 1 208 ? -2.417 4.994 20.416 1.00 97.88 208 ASP A C 1
ATOM 1646 O O . ASP A 1 208 ? -2.872 5.463 19.368 1.00 97.88 208 ASP A O 1
ATOM 1650 N N . SER A 1 209 ? -1.198 4.465 20.507 1.00 98.31 209 SER A N 1
ATOM 1651 C CA . SER A 1 209 ? -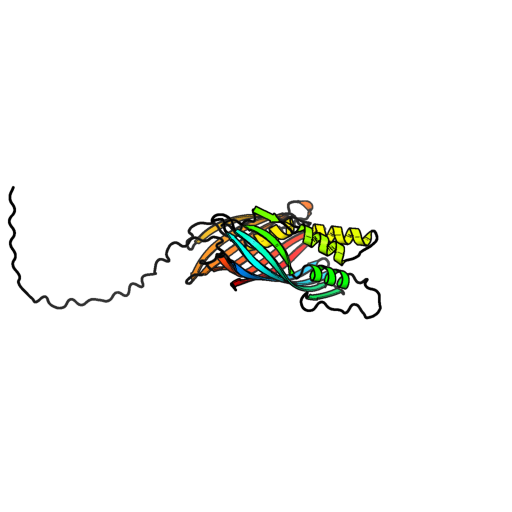0.274 4.372 19.382 1.00 98.31 209 SER A CA 1
ATOM 1652 C C . SER A 1 209 ? 0.323 2.975 19.245 1.00 98.31 209 SER A C 1
ATOM 1654 O O . SER A 1 209 ? 0.382 2.202 20.208 1.00 98.31 209 SER A O 1
ATOM 1656 N N . TRP A 1 210 ? 0.772 2.652 18.039 1.00 98.38 210 TRP A N 1
ATOM 1657 C CA . TRP A 1 210 ? 1.562 1.459 17.745 1.00 98.38 210 TRP A CA 1
ATOM 1658 C C . TRP A 1 210 ? 2.463 1.708 16.543 1.00 98.38 210 TRP A C 1
ATOM 1660 O O . TRP A 1 210 ? 2.266 2.658 15.785 1.00 98.38 210 TRP A O 1
ATOM 1670 N N . GLU A 1 211 ? 3.447 0.833 16.383 1.00 97.25 211 GLU A N 1
ATOM 1671 C CA . GLU A 1 211 ? 4.465 0.952 15.350 1.00 97.25 211 GLU A CA 1
ATOM 1672 C C . GLU A 1 211 ? 4.433 -0.242 14.400 1.00 97.25 211 GLU A C 1
ATOM 1674 O O . GLU A 1 211 ? 4.011 -1.352 14.755 1.00 97.25 211 GLU A O 1
ATOM 1679 N N . ARG A 1 212 ? 4.871 0.000 13.169 1.00 95.31 212 ARG A N 1
ATOM 1680 C CA . ARG A 1 212 ? 5.077 -1.006 12.136 1.00 95.31 212 ARG A CA 1
ATOM 1681 C C . ARG A 1 212 ? 6.417 -0.756 11.467 1.00 95.31 212 ARG A C 1
ATOM 1683 O O . ARG A 1 212 ? 6.759 0.383 11.164 1.00 95.31 212 ARG A O 1
ATOM 1690 N N . ASN A 1 213 ? 7.149 -1.840 11.252 1.00 91.19 213 ASN A N 1
ATOM 1691 C CA . ASN A 1 213 ? 8.432 -1.819 10.576 1.00 91.19 213 ASN A CA 1
ATOM 1692 C C . ASN A 1 213 ? 8.348 -2.695 9.339 1.00 91.19 213 ASN A C 1
ATOM 1694 O O . ASN A 1 213 ? 7.839 -3.816 9.418 1.00 91.19 213 ASN A O 1
ATOM 1698 N N . PHE A 1 214 ? 8.872 -2.190 8.231 1.00 85.38 214 PHE A N 1
ATOM 1699 C CA . PHE A 1 214 ? 8.918 -2.909 6.966 1.00 85.38 214 PHE A CA 1
ATOM 1700 C C . PHE A 1 214 ? 10.250 -2.658 6.293 1.00 85.38 214 PHE A C 1
ATOM 1702 O O . PHE A 1 214 ? 10.813 -1.573 6.410 1.00 85.38 214 PHE A O 1
ATOM 1709 N N . THR A 1 215 ? 10.710 -3.636 5.531 1.00 84.00 215 THR A N 1
ATOM 1710 C CA . THR A 1 215 ? 11.852 -3.466 4.642 1.00 84.00 215 THR A CA 1
ATOM 1711 C C . THR A 1 215 ? 11.326 -3.476 3.216 1.00 84.00 215 THR A C 1
ATOM 1713 O O . THR A 1 215 ? 10.638 -4.423 2.833 1.00 84.00 215 THR A O 1
ATOM 1716 N N . SER A 1 216 ? 11.594 -2.422 2.445 1.00 81.12 216 SER A N 1
ATOM 1717 C CA . SER A 1 216 ? 11.315 -2.445 1.010 1.00 81.12 216 SER A CA 1
ATOM 1718 C C . SER A 1 216 ? 12.326 -3.324 0.287 1.00 81.12 216 SER A C 1
ATOM 1720 O O . SER A 1 216 ? 13.506 -3.376 0.633 1.00 81.12 216 SER A O 1
ATOM 1722 N N . THR A 1 217 ? 11.850 -3.990 -0.755 1.00 72.44 217 THR A N 1
ATOM 1723 C CA . THR A 1 217 ? 12.665 -4.725 -1.724 1.00 72.44 217 THR A CA 1
ATOM 1724 C C . THR A 1 217 ? 12.738 -3.939 -3.036 1.00 72.44 217 THR A C 1
ATOM 1726 O O . THR A 1 217 ? 11.917 -3.054 -3.276 1.00 72.44 217 THR A O 1
ATOM 1729 N N . GLY A 1 218 ? 13.698 -4.261 -3.905 1.00 66.94 218 GLY A N 1
ATOM 1730 C CA . GLY A 1 218 ? 13.881 -3.598 -5.205 1.00 66.94 218 GLY A CA 1
ATOM 1731 C C . GLY A 1 218 ? 15.177 -2.791 -5.277 1.00 66.94 218 GLY A C 1
ATOM 1732 O O . GLY A 1 218 ? 16.137 -3.119 -4.584 1.00 66.94 218 GLY A O 1
ATOM 1733 N N . LEU A 1 219 ? 15.213 -1.759 -6.130 1.00 60.56 219 LEU A N 1
ATOM 1734 C CA . LEU A 1 219 ? 16.413 -0.928 -6.336 1.00 60.56 219 LEU A CA 1
ATOM 1735 C C . LEU A 1 219 ? 16.667 0.052 -5.185 1.00 60.56 219 LEU A C 1
ATOM 1737 O O . LEU A 1 219 ? 17.813 0.314 -4.851 1.00 60.56 219 LEU A O 1
ATOM 1741 N N . ILE A 1 220 ? 15.608 0.569 -4.555 1.00 69.06 220 ILE A N 1
ATOM 1742 C CA . ILE A 1 220 ? 15.714 1.464 -3.396 1.00 69.06 220 ILE A CA 1
ATOM 1743 C C . ILE A 1 220 ? 15.257 0.690 -2.156 1.00 69.06 220 ILE A C 1
ATOM 1745 O O . ILE A 1 220 ? 14.098 0.752 -1.733 1.00 69.06 220 ILE A O 1
ATOM 1749 N N . GLN A 1 221 ? 16.173 -0.105 -1.603 1.00 79.25 221 GLN A N 1
ATOM 1750 C CA . GLN A 1 221 ? 15.921 -0.918 -0.411 1.00 79.25 221 GLN A CA 1
ATOM 1751 C C . GLN A 1 221 ? 16.099 -0.089 0.851 1.00 79.25 221 GLN A C 1
ATOM 1753 O O . GLN A 1 221 ? 17.104 0.593 1.018 1.00 79.25 221 GLN A O 1
ATOM 1758 N N . GLY A 1 222 ? 15.165 -0.159 1.780 1.00 84.25 222 GLY A N 1
ATOM 1759 C CA . GLY A 1 222 ? 15.323 0.551 3.037 1.00 84.25 222 GLY A CA 1
ATOM 1760 C C . GLY A 1 222 ? 14.313 0.129 4.074 1.00 84.25 222 GLY A C 1
ATOM 1761 O O . GLY A 1 222 ? 13.393 -0.648 3.810 1.00 84.25 222 GLY A O 1
ATOM 1762 N N . MET A 1 223 ? 14.501 0.649 5.275 1.00 88.06 223 MET A N 1
ATOM 1763 C CA . MET A 1 223 ? 13.627 0.398 6.405 1.00 88.06 223 MET A CA 1
ATOM 1764 C C . MET A 1 223 ? 12.625 1.531 6.558 1.00 88.06 223 MET A C 1
ATOM 1766 O O . MET A 1 223 ? 12.992 2.695 6.709 1.00 88.06 223 MET A O 1
ATOM 1770 N N . TYR A 1 224 ? 11.351 1.165 6.578 1.00 90.19 224 TYR A N 1
ATOM 1771 C CA . TYR A 1 224 ? 10.254 2.025 6.983 1.00 90.19 224 TYR A CA 1
ATOM 1772 C C . TYR A 1 224 ? 9.964 1.793 8.457 1.00 90.19 224 TYR A C 1
ATOM 1774 O O . TYR A 1 224 ? 9.732 0.657 8.870 1.00 90.19 224 TYR A O 1
ATOM 1782 N N . HIS A 1 225 ? 9.906 2.874 9.225 1.00 94.31 225 HIS A N 1
ATOM 1783 C CA . HIS A 1 225 ? 9.392 2.878 10.587 1.00 94.31 225 HIS A CA 1
ATOM 1784 C C . HIS A 1 225 ? 8.173 3.794 10.635 1.00 94.31 225 HIS A C 1
ATOM 1786 O O . HIS A 1 225 ? 8.295 5.007 10.464 1.00 94.31 225 HIS A O 1
ATOM 1792 N N . LEU A 1 226 ? 6.993 3.209 10.824 1.00 95.94 226 LEU A N 1
ATOM 1793 C CA . LEU A 1 226 ? 5.711 3.905 10.822 1.00 95.94 226 LEU A CA 1
ATOM 1794 C C . LEU A 1 226 ? 5.098 3.859 12.216 1.00 95.94 226 LEU A C 1
ATOM 1796 O O . LEU A 1 226 ? 5.011 2.794 12.821 1.00 95.94 226 LEU A O 1
ATOM 1800 N N . LYS A 1 227 ? 4.603 4.997 12.690 1.00 98.19 227 LYS A N 1
ATOM 1801 C CA . LYS A 1 227 ? 3.834 5.121 13.923 1.00 98.19 227 LYS A CA 1
ATOM 1802 C C . LYS A 1 227 ? 2.428 5.605 13.609 1.00 98.19 227 LYS A C 1
ATOM 1804 O O . LYS A 1 227 ? 2.244 6.641 12.974 1.00 98.19 227 LYS A O 1
ATOM 1809 N N . TYR A 1 228 ? 1.453 4.871 14.122 1.00 98.50 228 TYR A N 1
ATOM 1810 C CA . TYR A 1 228 ? 0.033 5.165 14.012 1.00 98.50 228 TYR A CA 1
ATOM 1811 C C . TYR A 1 228 ? -0.496 5.634 15.361 1.00 98.50 228 TYR A C 1
ATOM 1813 O O . TYR A 1 228 ? -0.132 5.059 16.386 1.00 98.50 228 TYR A O 1
ATOM 1821 N N . THR A 1 229 ? -1.381 6.630 15.357 1.00 98.56 229 THR A N 1
ATOM 1822 C CA . THR A 1 229 ? -2.005 7.175 16.571 1.00 98.56 229 THR A CA 1
ATOM 1823 C C . THR A 1 229 ? -3.497 7.394 16.357 1.00 98.56 229 THR A C 1
ATOM 1825 O O . THR A 1 229 ? -3.895 8.088 15.421 1.00 98.56 229 THR A O 1
ATOM 1828 N N . VAL A 1 230 ? -4.339 6.863 17.247 1.00 98.38 230 VAL A N 1
ATOM 1829 C CA . VAL A 1 230 ? -5.793 7.085 17.190 1.00 98.38 230 VAL A CA 1
ATOM 1830 C C . VAL A 1 230 ? -6.118 8.541 17.516 1.00 98.38 230 VAL A C 1
ATOM 1832 O O . VAL A 1 230 ? -5.885 8.998 18.636 1.00 98.38 230 VAL A O 1
ATOM 1835 N N . LYS A 1 231 ? -6.730 9.255 16.568 1.00 97.94 231 LYS A N 1
ATOM 1836 C CA . LYS A 1 231 ? -7.164 10.648 16.743 1.00 97.94 231 LYS A CA 1
ATOM 1837 C C . LYS A 1 231 ? -8.575 10.750 17.308 1.00 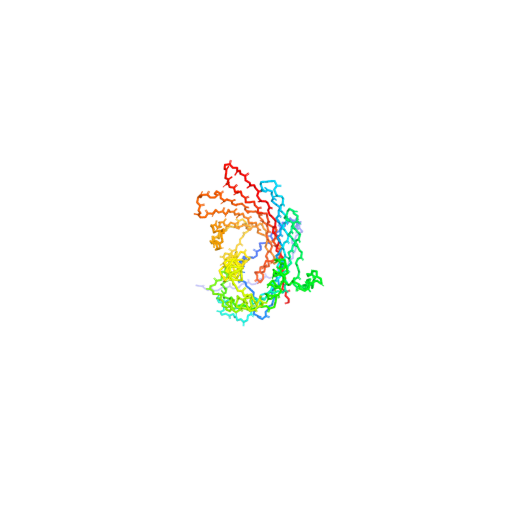97.94 231 LYS A C 1
ATOM 1839 O O . LYS A 1 231 ? -8.809 11.502 18.250 1.00 97.94 231 LYS A O 1
ATOM 1844 N N . LYS A 1 232 ? -9.532 10.023 16.727 1.00 96.44 232 LYS A N 1
ATOM 1845 C CA . LYS A 1 232 ? -10.943 10.063 17.143 1.00 96.44 232 LYS A CA 1
ATOM 1846 C C . LYS A 1 232 ? -11.724 8.853 16.641 1.00 96.44 232 LYS A C 1
ATOM 1848 O O . LYS A 1 232 ? -11.323 8.210 15.675 1.00 96.44 232 LYS A O 1
ATOM 1853 N N . PHE A 1 233 ? -12.874 8.618 17.262 1.00 95.69 233 PHE A N 1
ATOM 1854 C CA . PHE A 1 233 ? -13.913 7.727 16.754 1.00 95.69 233 PHE A CA 1
ATOM 1855 C C . PHE A 1 233 ? -15.101 8.555 16.275 1.00 95.69 233 PHE A C 1
ATOM 1857 O O . PHE A 1 233 ? -15.475 9.526 16.935 1.00 95.69 233 PHE A O 1
ATOM 1864 N N . ASP A 1 234 ? -15.694 8.148 15.160 1.00 94.69 234 ASP A N 1
ATOM 1865 C CA . ASP A 1 234 ? -16.890 8.752 14.583 1.00 94.69 234 ASP A CA 1
ATOM 1866 C C . ASP A 1 234 ? -17.834 7.638 14.117 1.00 94.69 234 ASP A C 1
ATOM 1868 O O . ASP A 1 234 ? -17.614 7.001 13.086 1.00 94.69 234 ASP A O 1
ATOM 1872 N N . GLY A 1 235 ? -18.824 7.312 14.952 1.00 91.06 235 GLY A N 1
ATOM 1873 C CA . GLY A 1 235 ? -19.686 6.147 14.751 1.00 91.06 235 GLY A CA 1
ATOM 1874 C C . GLY A 1 235 ? -18.887 4.840 14.664 1.00 91.06 235 GLY A C 1
ATOM 1875 O O . GLY A 1 235 ? -18.254 4.409 15.636 1.00 91.06 235 GLY A O 1
ATOM 1876 N N . ASP A 1 236 ? -18.936 4.203 13.496 1.00 92.62 236 ASP A N 1
ATOM 1877 C CA . ASP A 1 236 ? -18.199 2.975 13.180 1.00 92.62 236 ASP A CA 1
ATOM 1878 C C . ASP A 1 236 ? -16.867 3.216 12.473 1.00 92.62 236 ASP A C 1
ATOM 1880 O O . ASP A 1 236 ? -16.207 2.256 12.092 1.00 92.62 236 ASP A O 1
ATOM 1884 N N . ASN A 1 237 ? -16.422 4.467 12.381 1.00 96.88 237 ASN A N 1
ATOM 1885 C CA . ASN A 1 237 ? -15.135 4.821 11.806 1.00 96.88 237 ASN A CA 1
ATOM 1886 C C . ASN A 1 237 ? -14.142 5.270 12.882 1.00 96.88 237 ASN A C 1
ATOM 1888 O O . ASN A 1 237 ? -14.511 5.837 13.917 1.00 96.88 237 ASN A O 1
ATOM 1892 N N . VAL A 1 238 ? -12.858 5.051 12.618 1.00 97.50 238 VAL A N 1
ATOM 1893 C CA . VAL A 1 238 ? -11.751 5.598 13.404 1.00 97.50 238 VAL A CA 1
ATOM 1894 C C . VAL A 1 238 ? -10.858 6.440 12.503 1.00 97.50 238 VAL A C 1
ATOM 1896 O O . VAL A 1 238 ? -10.512 6.023 11.400 1.00 97.50 238 VAL A O 1
ATOM 1899 N N . SER A 1 239 ? -10.493 7.633 12.967 1.00 98.38 239 SER A N 1
ATOM 1900 C CA . SER A 1 239 ? -9.461 8.454 12.332 1.00 98.38 239 SER A CA 1
ATOM 1901 C C . SER A 1 239 ? -8.130 8.216 13.032 1.00 98.38 239 SER A C 1
ATOM 1903 O O . SER A 1 239 ? -8.056 8.280 14.264 1.00 98.38 239 SER A O 1
ATOM 1905 N N . ILE A 1 240 ? -7.081 7.975 12.256 1.00 98.50 240 ILE A N 1
ATOM 1906 C CA . ILE A 1 240 ? -5.726 7.688 12.729 1.00 98.50 240 ILE A CA 1
ATOM 1907 C C . ILE A 1 240 ? -4.769 8.618 11.991 1.00 98.50 240 ILE A C 1
ATOM 1909 O O . ILE A 1 240 ? -4.901 8.793 10.785 1.00 98.50 240 ILE A O 1
ATOM 1913 N N . SER A 1 241 ? -3.801 9.190 12.703 1.00 98.69 241 SER A N 1
ATOM 1914 C CA . SER A 1 241 ? -2.638 9.803 12.058 1.00 98.69 241 SER A CA 1
ATOM 1915 C C . SER A 1 241 ? -1.503 8.815 11.931 1.00 98.69 241 SER A C 1
ATOM 1917 O O . SER A 1 241 ? -1.281 8.013 12.840 1.00 98.69 241 SER A O 1
ATOM 1919 N N . GLN A 1 242 ? -0.733 8.970 10.868 1.00 98.00 242 GLN A N 1
ATOM 1920 C CA . GLN A 1 242 ? 0.497 8.251 10.617 1.00 98.00 242 GLN A CA 1
ATOM 1921 C C . GLN A 1 242 ? 1.656 9.237 10.506 1.00 98.00 242 GLN A C 1
ATOM 1923 O O . GLN A 1 242 ? 1.576 10.249 9.812 1.00 98.00 242 GLN A O 1
ATOM 1928 N N . VAL A 1 243 ? 2.759 8.902 11.160 1.00 98.19 243 VAL A N 1
ATOM 1929 C CA . VAL A 1 243 ? 4.064 9.505 10.896 1.00 98.19 243 VAL A CA 1
ATOM 1930 C C . VAL A 1 243 ? 5.052 8.395 10.607 1.00 98.19 243 VAL A C 1
ATOM 1932 O O . VAL A 1 243 ? 4.909 7.287 11.122 1.00 98.19 243 VAL A O 1
ATOM 1935 N N . GLY A 1 244 ? 6.052 8.665 9.786 1.00 95.44 244 GLY A N 1
ATOM 1936 C CA . GLY A 1 244 ? 7.047 7.659 9.490 1.00 95.44 244 GLY A CA 1
ATOM 1937 C C . GLY A 1 244 ? 8.351 8.218 8.980 1.00 95.44 244 GLY A C 1
ATOM 1938 O O . GLY A 1 244 ? 8.422 9.354 8.511 1.00 95.44 244 GLY A O 1
ATOM 1939 N N . ILE A 1 245 ? 9.367 7.376 9.072 1.00 94.38 245 ILE A N 1
ATOM 1940 C CA . ILE A 1 245 ? 10.674 7.600 8.476 1.00 94.38 245 ILE A CA 1
ATOM 1941 C C . ILE A 1 245 ? 11.013 6.437 7.554 1.00 94.38 245 ILE A C 1
ATOM 1943 O O . ILE A 1 245 ? 10.615 5.298 7.804 1.00 94.38 245 ILE A O 1
ATOM 1947 N N . PHE A 1 246 ? 11.735 6.748 6.490 1.00 90.19 246 PHE A N 1
ATOM 1948 C CA . PHE A 1 246 ? 12.353 5.787 5.595 1.00 90.19 246 PHE A CA 1
ATOM 1949 C C . PHE A 1 246 ? 13.856 6.029 5.619 1.00 90.19 246 PHE A C 1
ATOM 1951 O O . PHE A 1 246 ? 14.278 7.157 5.395 1.00 90.19 246 PHE A O 1
ATOM 1958 N N . ASN A 1 247 ? 14.645 4.993 5.870 1.00 87.00 247 ASN A N 1
ATOM 1959 C CA . ASN A 1 247 ? 16.099 5.077 5.798 1.00 87.00 247 ASN A CA 1
ATOM 1960 C C . ASN A 1 247 ? 16.582 4.033 4.797 1.00 87.00 247 ASN A C 1
ATOM 1962 O O . ASN A 1 247 ? 16.242 2.854 4.930 1.00 87.00 247 ASN A O 1
ATOM 1966 N N . HIS A 1 248 ? 17.340 4.460 3.794 1.00 83.19 248 HIS A N 1
ATOM 1967 C CA . HIS A 1 248 ? 17.973 3.543 2.855 1.00 83.19 248 HIS A CA 1
ATOM 1968 C C . HIS A 1 248 ? 19.043 2.704 3.564 1.00 83.19 248 HIS A C 1
ATOM 1970 O O . HIS A 1 248 ? 19.697 3.179 4.488 1.00 83.19 248 HIS A O 1
ATOM 1976 N N . ASN A 1 249 ? 19.176 1.436 3.169 1.00 68.25 249 ASN A N 1
ATOM 1977 C CA . ASN A 1 249 ? 20.074 0.498 3.848 1.00 68.25 249 ASN A CA 1
ATOM 1978 C C . ASN A 1 249 ? 21.559 0.723 3.514 1.00 68.25 249 ASN A C 1
ATOM 1980 O O . ASN A 1 249 ? 22.410 0.211 4.236 1.00 68.25 249 ASN A O 1
ATOM 1984 N N . GLU A 1 250 ? 21.866 1.442 2.431 1.00 65.56 250 GLU A N 1
ATOM 1985 C CA . GLU A 1 250 ? 23.238 1.724 2.005 1.00 65.56 250 GLU A CA 1
ATOM 1986 C C . GLU A 1 250 ? 23.577 3.199 2.254 1.00 65.56 250 GLU A C 1
ATOM 1988 O O . GLU A 1 250 ? 22.938 4.108 1.720 1.00 65.56 250 GLU A O 1
ATOM 1993 N N . ASP A 1 251 ? 24.598 3.436 3.078 1.00 57.62 251 ASP A N 1
ATOM 1994 C CA . ASP A 1 251 ? 24.993 4.774 3.540 1.00 57.62 251 ASP A CA 1
ATOM 1995 C C . ASP A 1 251 ? 25.495 5.696 2.404 1.00 57.62 251 ASP A C 1
ATOM 1997 O O . ASP A 1 251 ? 25.594 6.907 2.595 1.00 57.62 251 ASP A O 1
ATOM 2001 N N . GLU A 1 252 ? 25.793 5.164 1.210 1.00 58.84 252 GLU A N 1
ATOM 2002 C CA . GLU A 1 252 ? 26.438 5.922 0.125 1.00 58.84 252 GLU A CA 1
ATOM 2003 C C . GLU A 1 252 ? 25.519 6.920 -0.601 1.00 58.84 252 GLU A C 1
ATOM 2005 O O . GLU A 1 252 ? 26.013 7.918 -1.124 1.00 58.84 252 GLU A O 1
ATOM 2010 N N . LEU A 1 253 ? 24.199 6.693 -0.636 1.00 64.81 253 LEU A N 1
ATOM 2011 C CA . LEU A 1 253 ? 23.256 7.562 -1.369 1.00 64.81 253 LEU A CA 1
ATOM 2012 C C . LEU A 1 253 ? 22.531 8.592 -0.479 1.00 64.81 253 LEU A C 1
ATOM 2014 O O . LEU A 1 253 ? 21.762 9.414 -0.985 1.00 64.81 253 LEU A O 1
ATOM 2018 N N . GLY A 1 254 ? 22.715 8.529 0.846 1.00 74.44 254 GLY A N 1
ATOM 2019 C CA . GLY A 1 254 ? 22.113 9.471 1.801 1.00 74.44 254 GLY A CA 1
ATOM 2020 C C . GLY A 1 254 ? 20.584 9.597 1.709 1.00 74.44 254 GLY A C 1
ATOM 2021 O O . GLY A 1 254 ? 20.029 10.641 2.057 1.00 74.44 254 GLY A O 1
ATOM 2022 N N . ILE A 1 255 ? 19.885 8.568 1.212 1.00 84.69 255 ILE A N 1
ATOM 2023 C CA . ILE A 1 255 ? 18.442 8.638 0.953 1.00 84.69 255 ILE A CA 1
ATOM 2024 C C . ILE A 1 255 ? 17.671 8.459 2.262 1.00 84.69 255 ILE A C 1
ATOM 2026 O O . ILE A 1 255 ? 17.652 7.381 2.860 1.00 84.69 255 ILE A O 1
ATOM 2030 N N . ASN A 1 256 ? 16.965 9.513 2.662 1.00 89.50 256 ASN A N 1
ATOM 2031 C CA . ASN A 1 256 ? 16.106 9.534 3.838 1.00 89.50 256 ASN A CA 1
ATOM 2032 C C . ASN A 1 256 ? 14.711 10.014 3.454 1.00 89.50 256 ASN A C 1
ATOM 2034 O O . ASN A 1 256 ? 14.556 10.892 2.615 1.00 89.50 256 ASN A O 1
ATOM 2038 N N . GLY A 1 257 ? 13.677 9.474 4.082 1.00 91.81 257 GLY A N 1
ATOM 2039 C CA . GLY A 1 257 ? 12.297 9.846 3.821 1.00 91.81 257 GLY A CA 1
ATOM 2040 C C . GLY A 1 257 ? 11.528 10.175 5.089 1.00 91.81 257 GLY A C 1
ATOM 2041 O O . GLY A 1 257 ? 11.766 9.600 6.149 1.00 91.81 257 GLY A O 1
ATOM 2042 N N . LYS A 1 258 ? 10.569 11.089 4.972 1.00 95.69 258 LYS A N 1
ATOM 2043 C CA . LYS A 1 258 ? 9.581 11.425 5.995 1.00 95.69 258 LYS A CA 1
ATOM 2044 C C . LYS A 1 258 ? 8.188 11.238 5.429 1.00 95.69 258 LYS A C 1
ATOM 2046 O O . LYS A 1 258 ? 7.900 11.646 4.307 1.00 95.69 258 LYS A O 1
ATOM 2051 N N . ILE A 1 259 ? 7.334 10.639 6.240 1.00 95.81 259 ILE A N 1
ATOM 2052 C CA . ILE A 1 259 ? 5.947 10.341 5.927 1.00 95.81 259 ILE A CA 1
ATOM 2053 C C . ILE A 1 259 ? 5.069 11.020 6.968 1.00 95.81 259 ILE A C 1
ATOM 2055 O O . ILE A 1 259 ? 5.295 10.859 8.168 1.00 95.81 259 ILE A O 1
ATOM 2059 N N . THR A 1 260 ? 4.036 11.722 6.519 1.00 98.19 260 THR A N 1
ATOM 2060 C CA . THR A 1 260 ? 2.972 12.236 7.386 1.00 98.19 260 THR A CA 1
ATOM 2061 C C . THR A 1 260 ? 1.638 12.042 6.700 1.00 98.19 260 THR A C 1
ATOM 2063 O O . THR A 1 260 ? 1.504 12.384 5.532 1.00 98.19 260 THR A O 1
ATOM 2066 N N . GLY A 1 261 ? 0.646 11.516 7.404 1.00 97.88 261 GLY A N 1
ATOM 2067 C CA . GLY A 1 261 ? -0.664 11.316 6.811 1.00 97.88 261 GLY A CA 1
ATOM 2068 C C . GLY A 1 261 ? -1.765 11.082 7.823 1.00 97.88 261 GLY A C 1
ATOM 2069 O O . GLY A 1 261 ? -1.529 10.934 9.025 1.00 97.88 261 GLY A O 1
ATOM 2070 N N . ASP A 1 262 ? -2.978 11.036 7.301 1.00 98.44 262 ASP A N 1
ATOM 2071 C CA . ASP A 1 262 ? -4.199 10.754 8.030 1.00 98.44 262 ASP A CA 1
ATOM 2072 C C . ASP A 1 262 ? -5.023 9.721 7.271 1.00 98.44 262 ASP A C 1
ATOM 2074 O O . ASP A 1 262 ? -5.156 9.785 6.051 1.00 98.44 262 ASP A O 1
ATOM 2078 N N . LEU A 1 263 ? -5.599 8.777 8.008 1.00 98.12 263 LEU A N 1
ATOM 2079 C CA . LEU A 1 263 ? -6.441 7.729 7.457 1.00 98.12 263 LEU A CA 1
ATOM 2080 C C . LEU A 1 263 ? -7.730 7.556 8.257 1.00 98.12 263 LEU A C 1
ATOM 2082 O O . LEU A 1 263 ? -7.793 7.809 9.465 1.00 98.12 263 LEU A O 1
ATOM 2086 N N . VAL A 1 264 ? -8.767 7.101 7.562 1.00 98.56 264 VAL A N 1
ATOM 2087 C CA . VAL A 1 264 ? -10.068 6.746 8.125 1.00 98.56 264 VAL A CA 1
ATOM 2088 C C . VAL A 1 264 ? -10.327 5.277 7.846 1.00 98.56 264 VAL A C 1
ATOM 2090 O O . VAL A 1 264 ? -10.278 4.838 6.699 1.00 98.56 264 VAL A O 1
ATOM 2093 N N . ILE A 1 265 ? -10.625 4.522 8.898 1.00 98.25 265 ILE A N 1
ATOM 2094 C CA . ILE A 1 265 ? -10.855 3.081 8.823 1.00 98.25 265 ILE A CA 1
ATOM 2095 C C . ILE A 1 265 ? -12.264 2.755 9.314 1.00 98.25 265 ILE A C 1
ATOM 2097 O O . ILE A 1 265 ? -12.674 3.231 10.374 1.00 98.25 265 ILE A O 1
ATOM 2101 N N . SER A 1 266 ? -12.970 1.886 8.589 1.00 97.00 266 SER A N 1
ATOM 2102 C CA . SER A 1 266 ? -14.176 1.212 9.081 1.00 97.00 266 SER A CA 1
ATOM 2103 C C . SER A 1 266 ? -13.813 0.199 10.165 1.00 97.00 266 SER A C 1
ATOM 2105 O O . SER A 1 266 ? -13.135 -0.791 9.900 1.00 97.00 266 SER A O 1
ATOM 2107 N N . MET A 1 267 ? -14.314 0.383 11.383 1.00 94.06 267 MET A N 1
ATOM 2108 C CA . MET A 1 267 ? -14.114 -0.550 12.498 1.00 94.06 267 MET A CA 1
ATOM 2109 C C . MET A 1 267 ? -14.851 -1.881 12.306 1.00 94.06 267 MET A C 1
ATOM 2111 O O . MET A 1 267 ? -14.526 -2.853 12.984 1.00 94.06 267 MET A O 1
ATOM 2115 N N . LYS A 1 268 ? -15.850 -1.936 11.414 1.00 93.06 268 LYS A N 1
ATOM 2116 C CA . LYS A 1 268 ? -16.616 -3.158 11.129 1.00 93.06 268 LYS A CA 1
ATOM 2117 C C . LYS A 1 268 ? -15.783 -4.155 10.321 1.00 93.06 268 LYS A C 1
ATOM 2119 O O . LYS A 1 268 ? -15.647 -5.314 10.712 1.00 93.06 268 LYS A O 1
ATOM 2124 N N . SER A 1 269 ? -15.219 -3.684 9.212 1.00 94.25 269 SER A N 1
ATOM 2125 C CA . SER A 1 269 ? -14.485 -4.514 8.252 1.00 94.25 269 SER A CA 1
ATOM 2126 C C . SER A 1 269 ? -12.967 -4.382 8.369 1.00 94.25 269 SER A C 1
ATOM 2128 O O . SER A 1 269 ? -12.240 -5.247 7.895 1.00 94.25 269 SER A O 1
ATOM 2130 N N . GLY A 1 270 ? -12.445 -3.326 8.991 1.00 95.31 270 GLY A N 1
ATOM 2131 C CA . GLY A 1 270 ? -11.029 -2.981 8.858 1.00 95.31 270 GLY A CA 1
ATOM 2132 C C . GLY A 1 270 ? -10.694 -2.548 7.428 1.00 95.31 270 GLY A C 1
ATOM 2133 O O . GLY A 1 270 ? -9.654 -2.914 6.901 1.00 95.31 270 GLY A O 1
ATOM 2134 N N . LEU A 1 271 ? -11.609 -1.846 6.754 1.00 97.69 271 LEU A N 1
ATOM 2135 C CA . LEU A 1 271 ? -11.363 -1.213 5.455 1.00 97.69 271 LEU A CA 1
ATOM 2136 C C . LEU A 1 271 ? -10.772 0.176 5.675 1.00 97.69 271 LEU A C 1
ATOM 2138 O O . LEU A 1 271 ? -11.372 0.981 6.388 1.00 97.69 271 LEU A O 1
ATOM 2142 N N . VAL A 1 272 ? -9.652 0.476 5.018 1.00 98.12 272 VAL A N 1
ATOM 2143 C CA . VAL A 1 272 ? -9.158 1.855 4.884 1.00 98.12 272 VAL A CA 1
ATOM 2144 C C . VAL A 1 272 ? -10.063 2.566 3.883 1.00 98.12 272 VAL A C 1
ATOM 2146 O O . VAL A 1 272 ? -9.974 2.317 2.687 1.00 98.12 272 VAL A O 1
ATOM 2149 N N . ILE A 1 273 ? -10.969 3.406 4.381 1.00 98.38 273 ILE A N 1
ATOM 2150 C CA . ILE A 1 273 ? -11.938 4.151 3.566 1.00 98.38 273 ILE A CA 1
ATOM 2151 C C . ILE A 1 273 ? -11.219 5.255 2.796 1.00 98.38 273 ILE A C 1
ATOM 2153 O O . ILE A 1 273 ? -11.458 5.444 1.606 1.00 98.38 273 ILE A O 1
ATOM 2157 N N . SER A 1 274 ? -10.334 5.976 3.481 1.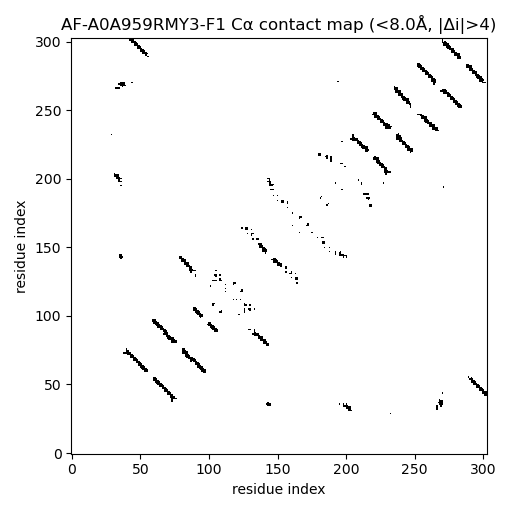00 98.56 274 SER A N 1
ATOM 2158 C CA . SER A 1 274 ? -9.536 7.040 2.887 1.00 98.56 274 SER A CA 1
ATOM 2159 C C . SER A 1 274 ? -8.185 7.170 3.580 1.00 98.56 274 SER A C 1
ATOM 2161 O O . SER A 1 274 ? -8.122 7.045 4.803 1.00 98.56 274 SER A O 1
ATOM 2163 N N . GLU A 1 275 ? -7.143 7.510 2.833 1.00 98.44 275 GLU A N 1
ATOM 2164 C CA . GLU A 1 275 ? -5.842 7.960 3.339 1.00 98.44 275 GLU A CA 1
ATOM 2165 C C . GLU A 1 275 ? -5.387 9.174 2.524 1.00 98.44 275 GLU A C 1
ATOM 2167 O O . GLU A 1 275 ? -5.549 9.191 1.304 1.00 98.44 275 GLU A O 1
ATOM 2172 N N . ASP A 1 276 ? -4.813 10.171 3.190 1.00 98.25 276 ASP A N 1
ATOM 2173 C CA . ASP A 1 276 ? -4.080 11.278 2.574 1.00 98.25 276 ASP A CA 1
ATOM 2174 C C . ASP A 1 276 ? -2.708 11.356 3.249 1.00 98.25 276 ASP A C 1
ATOM 2176 O O . ASP A 1 276 ? -2.618 11.475 4.474 1.00 98.25 276 ASP A O 1
ATOM 2180 N N . LYS A 1 277 ? -1.645 11.197 2.460 1.00 96.62 277 LYS A N 1
ATOM 2181 C CA . LYS A 1 277 ? -0.271 11.073 2.941 1.00 96.62 277 LYS A CA 1
ATOM 2182 C C . LYS A 1 277 ? 0.677 11.903 2.091 1.00 96.62 277 LYS A C 1
ATOM 2184 O O . LYS A 1 277 ? 0.756 11.721 0.878 1.00 96.62 277 LYS A O 1
ATOM 2189 N N . ASP A 1 278 ? 1.481 12.714 2.758 1.00 97.00 278 ASP A N 1
ATOM 2190 C CA . ASP A 1 278 ? 2.630 13.398 2.187 1.00 97.00 278 ASP A CA 1
ATOM 2191 C C . ASP A 1 278 ? 3.908 12.583 2.426 1.00 97.00 278 ASP A C 1
ATOM 2193 O O . ASP A 1 278 ? 4.125 11.991 3.491 1.00 97.00 278 ASP A O 1
ATOM 2197 N N . LEU A 1 279 ? 4.767 12.573 1.413 1.00 94.25 279 LEU A N 1
ATOM 2198 C CA . LEU A 1 279 ? 6.073 11.936 1.404 1.00 94.25 279 LEU A CA 1
ATOM 2199 C C . LEU A 1 279 ? 7.117 12.984 1.025 1.00 94.25 279 LEU A C 1
ATOM 2201 O O . LEU A 1 279 ? 6.997 13.653 0.003 1.00 94.25 279 LEU A O 1
ATOM 2205 N N . THR A 1 280 ? 8.161 13.115 1.831 1.00 93.88 280 THR A N 1
ATOM 2206 C CA . THR A 1 280 ? 9.369 13.867 1.467 1.00 93.88 280 THR A CA 1
ATOM 2207 C C . THR A 1 280 ? 10.530 12.896 1.455 1.00 93.88 280 THR A C 1
ATOM 2209 O O . THR A 1 280 ? 10.751 12.244 2.467 1.00 93.88 280 THR A O 1
ATOM 2212 N N . ILE A 1 281 ? 11.244 12.784 0.341 1.00 91.19 281 ILE A N 1
ATOM 2213 C CA . ILE A 1 281 ? 12.493 12.027 0.238 1.00 91.19 281 ILE A CA 1
ATOM 2214 C C . ILE A 1 281 ? 13.612 13.033 0.009 1.00 91.19 281 ILE A C 1
ATOM 2216 O O . ILE A 1 281 ? 13.552 13.808 -0.937 1.00 91.19 281 ILE A O 1
ATOM 2220 N N . THR A 1 282 ? 14.619 13.003 0.861 1.00 89.88 282 THR A N 1
ATOM 2221 C CA . THR A 1 282 ? 15.860 13.752 0.716 1.00 89.88 282 THR A CA 1
ATOM 2222 C C . THR A 1 282 ? 16.929 12.789 0.213 1.00 89.88 282 THR A C 1
ATOM 2224 O O . THR A 1 282 ? 17.095 11.707 0.772 1.00 89.88 282 THR A O 1
ATOM 2227 N N . MET A 1 283 ? 17.624 13.169 -0.855 1.00 88.31 283 MET A N 1
ATOM 2228 C CA . MET A 1 283 ? 18.701 12.399 -1.475 1.00 88.31 283 MET A CA 1
ATOM 2229 C C . MET A 1 283 ? 19.970 13.244 -1.519 1.00 88.31 283 MET A C 1
ATOM 2231 O O . MET A 1 283 ? 19.915 14.415 -1.898 1.00 88.31 283 MET A O 1
ATOM 2235 N N . GLU A 1 284 ? 21.109 12.644 -1.181 1.00 86.12 284 GLU A N 1
ATOM 2236 C CA . GLU A 1 284 ? 22.413 13.302 -1.235 1.00 86.12 284 GLU A CA 1
ATOM 2237 C C . GLU A 1 284 ? 23.279 12.630 -2.298 1.00 86.12 284 GLU A C 1
ATOM 2239 O O . GLU A 1 284 ? 23.603 11.450 -2.219 1.00 86.12 284 GLU A O 1
ATOM 2244 N N . THR A 1 285 ? 23.641 13.374 -3.340 1.00 82.06 285 THR A N 1
ATOM 2245 C CA . THR A 1 285 ? 24.479 12.852 -4.423 1.00 82.06 285 THR A CA 1
ATOM 2246 C C . THR A 1 285 ? 25.360 13.954 -4.996 1.00 82.06 285 THR A C 1
ATOM 2248 O O . THR A 1 285 ? 24.937 15.102 -5.128 1.00 82.06 285 THR A O 1
ATOM 2251 N N . GLY A 1 286 ? 26.628 13.638 -5.278 1.00 79.69 286 GLY A N 1
ATOM 2252 C CA . GLY A 1 286 ? 27.587 14.605 -5.827 1.00 79.69 286 GLY A CA 1
ATOM 2253 C C . GLY A 1 286 ? 27.833 15.838 -4.942 1.00 79.69 286 GLY A C 1
ATOM 2254 O O . GLY A 1 286 ? 28.154 16.903 -5.463 1.00 79.69 286 GLY A O 1
ATOM 2255 N N . GLY A 1 287 ? 27.649 15.721 -3.620 1.00 81.56 287 GLY A N 1
ATOM 2256 C CA . GLY A 1 287 ? 27.765 16.840 -2.673 1.00 81.56 287 GLY A CA 1
ATOM 2257 C C . GLY A 1 287 ? 26.592 17.830 -2.703 1.00 81.56 287 GLY A C 1
ATOM 2258 O O . GLY A 1 287 ? 26.701 18.912 -2.127 1.00 81.56 287 GLY A O 1
ATOM 2259 N N . GLN A 1 288 ? 25.489 17.486 -3.375 1.00 84.12 288 GLN A N 1
ATOM 2260 C CA . GLN A 1 288 ? 24.249 18.261 -3.414 1.00 84.12 288 GLN A CA 1
ATOM 2261 C C . GLN A 1 288 ? 23.098 17.481 -2.771 1.00 84.12 288 GLN A C 1
ATOM 2263 O O . GLN A 1 288 ? 23.050 16.252 -2.841 1.00 84.12 288 GLN A O 1
ATOM 2268 N N . THR A 1 289 ? 22.156 18.214 -2.178 1.00 87.06 289 THR A N 1
ATOM 2269 C CA . THR A 1 289 ? 20.943 17.666 -1.561 1.00 87.06 289 THR A CA 1
ATOM 2270 C C . THR A 1 289 ? 19.731 17.975 -2.435 1.00 87.06 289 THR A C 1
ATOM 2272 O O . THR A 1 289 ? 19.525 19.124 -2.830 1.00 87.06 289 THR A O 1
ATOM 2275 N N . PHE A 1 290 ? 18.909 16.961 -2.700 1.00 88.44 290 PHE A N 1
ATOM 2276 C CA . PHE A 1 290 ? 17.680 17.068 -3.484 1.00 88.44 290 PHE A CA 1
ATOM 2277 C C . PHE A 1 290 ? 16.483 16.606 -2.656 1.00 88.44 290 PHE A C 1
ATOM 2279 O O . PHE A 1 290 ? 16.505 15.510 -2.101 1.00 88.44 290 PHE A O 1
ATOM 2286 N N . ASP A 1 291 ? 15.423 17.417 -2.626 1.00 88.94 291 ASP A N 1
ATOM 2287 C CA . ASP A 1 291 ? 14.157 17.065 -1.985 1.00 88.94 291 ASP A CA 1
ATOM 2288 C C . ASP A 1 291 ? 13.105 16.691 -3.033 1.00 88.94 291 ASP A C 1
ATOM 2290 O O . ASP A 1 291 ? 12.711 17.494 -3.882 1.00 88.94 291 ASP A O 1
ATOM 2294 N N . ILE A 1 292 ? 12.593 15.473 -2.921 1.00 90.38 292 ILE A N 1
ATOM 2295 C CA . ILE A 1 292 ? 11.497 14.932 -3.715 1.00 90.38 292 ILE A CA 1
ATOM 2296 C C . ILE A 1 292 ? 10.241 14.964 -2.851 1.00 90.38 292 ILE A C 1
ATOM 2298 O O . ILE A 1 292 ? 10.190 14.357 -1.779 1.00 90.38 292 ILE A O 1
ATOM 2302 N N . LYS A 1 293 ? 9.203 15.658 -3.325 1.00 92.44 293 LYS A N 1
ATOM 2303 C CA . LYS A 1 293 ? 7.910 15.736 -2.638 1.00 92.44 293 LYS A CA 1
ATOM 2304 C C . LYS A 1 293 ? 6.868 14.933 -3.396 1.00 92.44 293 LYS A C 1
ATOM 2306 O O . LYS A 1 293 ? 6.657 15.127 -4.596 1.00 92.44 293 LYS A O 1
ATOM 2311 N N . GLY A 1 294 ? 6.202 14.049 -2.670 1.00 94.94 294 GLY A N 1
ATOM 2312 C CA . GLY A 1 294 ? 5.127 13.215 -3.169 1.00 94.94 294 GLY A CA 1
ATOM 2313 C C . GLY A 1 294 ? 3.882 13.321 -2.303 1.00 94.94 294 GLY A C 1
ATOM 2314 O O . GLY A 1 294 ? 3.959 13.575 -1.104 1.00 94.94 294 GLY A O 1
ATOM 2315 N N . LYS A 1 295 ? 2.734 13.083 -2.924 1.00 96.94 295 LYS A N 1
ATOM 2316 C CA . LYS A 1 295 ? 1.446 12.926 -2.264 1.00 96.94 295 LYS A CA 1
ATOM 2317 C C . LYS A 1 295 ? 0.824 11.606 -2.688 1.00 96.94 295 LYS A C 1
ATOM 2319 O O . LYS A 1 295 ? 0.819 11.275 -3.872 1.00 96.94 295 LYS A O 1
ATOM 2324 N N . VAL A 1 296 ? 0.294 10.866 -1.726 1.00 97.06 296 VAL A N 1
ATOM 2325 C CA . VAL A 1 296 ? -0.423 9.611 -1.933 1.00 97.06 296 VAL A CA 1
ATOM 2326 C C . VAL A 1 296 ? -1.809 9.749 -1.330 1.00 97.06 296 VAL A C 1
ATOM 2328 O O . VAL A 1 296 ? -1.942 10.164 -0.181 1.00 97.06 296 VAL A O 1
ATOM 2331 N N . THR A 1 297 ? -2.836 9.379 -2.085 1.00 98.25 297 THR A N 1
ATOM 2332 C CA . THR A 1 297 ? -4.176 9.187 -1.534 1.00 98.25 297 THR A CA 1
ATOM 2333 C C . THR A 1 297 ? -4.659 7.775 -1.802 1.00 98.25 297 THR A C 1
ATOM 2335 O O . THR A 1 297 ? -4.362 7.189 -2.842 1.00 98.25 297 THR A O 1
ATOM 2338 N N . ILE A 1 298 ? -5.391 7.215 -0.847 1.00 98.19 298 ILE A N 1
ATOM 2339 C CA . ILE A 1 298 ? -6.041 5.913 -0.982 1.00 98.19 298 ILE A CA 1
ATOM 2340 C C . ILE A 1 298 ? -7.529 6.121 -0.775 1.00 98.19 298 ILE A C 1
ATOM 2342 O O . ILE A 1 298 ? -7.914 6.818 0.156 1.00 98.19 298 ILE A O 1
ATOM 2346 N N . ASN A 1 299 ? -8.355 5.502 -1.611 1.00 98.50 299 ASN A N 1
ATOM 2347 C CA . ASN A 1 299 ? -9.791 5.388 -1.399 1.00 98.50 299 ASN A CA 1
ATOM 2348 C C . ASN A 1 299 ? -10.174 3.912 -1.430 1.00 98.50 299 ASN A C 1
ATOM 2350 O O . ASN A 1 299 ? -9.856 3.211 -2.390 1.00 98.50 299 ASN A O 1
ATOM 2354 N N . GLY A 1 300 ? -10.852 3.450 -0.385 1.00 98.25 300 GLY A N 1
ATOM 2355 C CA . GLY A 1 300 ? -11.357 2.090 -0.279 1.00 98.25 300 GLY A CA 1
ATOM 2356 C C . GLY A 1 300 ? -12.877 2.072 -0.209 1.00 98.25 300 GLY A C 1
ATOM 2357 O O . GLY A 1 300 ? -13.493 2.897 0.468 1.00 98.25 300 GLY A O 1
ATOM 2358 N N . LYS A 1 301 ? -13.495 1.099 -0.877 1.00 97.69 301 LYS A N 1
ATOM 2359 C CA . LYS A 1 301 ? -14.938 0.844 -0.782 1.00 97.69 301 LYS A CA 1
ATOM 2360 C C . LYS A 1 301 ? -15.231 -0.653 -0.763 1.00 97.69 301 LYS A C 1
ATOM 2362 O O . LYS A 1 301 ? -14.554 -1.439 -1.416 1.00 97.69 301 LYS A O 1
ATOM 2367 N N . GLU A 1 302 ? -16.253 -1.033 -0.009 1.00 96.50 302 GLU A N 1
ATOM 2368 C CA . GLU A 1 302 ? -16.846 -2.372 -0.063 1.00 96.50 302 GLU A CA 1
ATOM 2369 C C . GLU A 1 302 ? -17.904 -2.406 -1.177 1.00 96.50 302 GLU A C 1
ATOM 2371 O O . GLU A 1 302 ? -18.631 -1.422 -1.349 1.00 96.50 302 GLU A O 1
ATOM 2376 N N . LEU A 1 303 ? -17.971 -3.513 -1.925 1.00 92.81 303 LEU A N 1
ATOM 2377 C CA . LEU A 1 303 ? -19.010 -3.791 -2.924 1.00 92.81 303 LEU A CA 1
ATOM 2378 C C . LEU A 1 303 ? -20.151 -4.662 -2.369 1.00 92.81 303 LEU A C 1
ATOM 2380 O O . LEU A 1 303 ? -19.912 -5.543 -1.501 1.00 92.81 303 LEU A O 1
#

Mean predicted aligned error: 10.01 Å

Radius of gyration: 27.43 Å; Cα contacts (8 Å, |Δi|>4): 637; chains: 1; bounding box: 78×41×107 Å